Protein 3NS6 (pdb70)

Radius of gyration: 16.05 Å; Cα contacts (8 Å, |Δi|>4): 411; chains: 2; bounding box: 40×37×40 Å

B-factor: mean 13.57, std 8.11, range [4.15, 42.61]

Nearest PDB structures (foldseek):
  3ns6-assembly1_A  TM=1.010E+00  e=1.583E-21  Saccharomyces cerevisiae
  4uer-assembly1_b  TM=9.787E-01  e=9.100E-19  Lachancea kluyveri
  3ns5-assembly2_B  TM=9.778E-01  e=5.158E-17  Saccharomyces cerevisiae
  6zu9-assembly1_p  TM=9.270E-01  e=1.938E-16  Saccharomyces cerevisiae S288C
  6fyx-assembly1_p  TM=8.830E-01  e=1.938E-16  Saccharomyces cerevisiae S288C

Sequence (198 aa):
GPLGSDQYIIVVNNGAPVIPSAKVPVLKKKALTSLFSKAGKVVNMEFPIDEATGKTKGFLFVECGSMMNDAKKIIKKSFHGKRLDLKKHRLFLYTMKDVERYNSDGPLGSSDQYIVVNGAPVIPSSAKVPVLKKALTSLFSKAGKVVNMEEFPIDEATGKKTKGFLFVECGSMMNNDAKKIIKSFHGKRLDLKHRLFFLYTTMKDVERYNSD

GO terms:
  GO:0002183 cytoplasmic translational initiation (P, IDA)
  GO:0010494 cytoplasmic stress granule (C, IDA)
  GO:0003743 translation initiation factor activity (F, IDA)
  GO:0005852 eukaryotic translation initiation factor 3 complex (C, IDA)
  GO:0033290 eukaryotic 48S preinitiation complex (C, IDA)
  GO:0043614 multi-eIF complex (C, IDA)
  GO:0006413 translational initiation (P, IDA)
  GO:0010494 cytoplasmic stress granule (C, HDA)
  GO:0006413 translational initiation (P, IMP)
  GO:0005852 eukaryotic translation initiation factor 3 complex (C, IPI)
  GO:0042802 identical protein binding (F, IPI)
  GO:0005515 protein binding (F, IPI)

InterPro domains:
  IPR000504 RNA recognition motif domain [PF00076] (96-150)
  IPR000504 RNA recognition motif domain [PS50102] (77-162)
  IPR000504 RNA recognition motif domain [SM00360] (78-158)
  IPR011400 Eukaryotic translation initiation factor 3 subunit B [MF_03001] (55-763)
  IPR011400 Eukaryotic translation initiation factor 3 subunit B [PIRSF036424] (23-762)
  IPR011400 Eukaryotic translation initiation factor 3 subunit B [PTHR14068] (43-762)
  IPR012677 Nucleotide-binding alpha-beta plait domain superfamily [G3DSA:3.30.70.330] (72-170)
  IPR013979 Translation initiation factor, beta propellor-like domain [PF08662] (433-650)
  IPR015943 WD40/YVTN repeat-like-containing domain superfamily [G3DSA:2.130.10.10] (458-669)
  IPR034363 eIF3B, RNA recognition motif [cd12278] (76-158)
  IPR035979 RNA-binding domain superfamily [SSF54928] (98-150)

CATH classification: 3.30.70.330

Secondary structure (DSSP, 8-state):
--S-GGGEEEEES----BGGGHHHHHHHHHHHHHTTS-EEEEE--EETTTTEE-SEEEEEESSHHHHHHHHHHHTT-BSSSS-B-EEEESHHHHHHHH-/--S-GGGEEEEES----BGGGHHHHHHHHHHHHHTTS-EEEEE--EETTTTEE-SEEEEEESSHHHHHHHHHHHTT-EEETTEE-EEEEHHHHHHHT--

Foldseek 3Di:
DPDDQLQKKKKAFADWAQCVCVVVVVVVVCVVLVVFFAWDDKAFDADVVRNITPGMIMTGGPDNNSLVRSQVVQAQDAPDPRTHMHMDRCNVVVVVVPD/DPDDQLQKKKKAQADWAAPVCVVVSQVLVCVVLVVFFAWDDKAFDADVVPRITDRMIMTGTPDSVSSVRSQVVQAQDDSDPNTRMHMDTSVVVCVVPVD

Structure (mmCIF, N/CA/C/O backbone):
data_3NS6
#
_entry.id   3NS6
#
_cell.length_a   43.713
_cell.length_b   51.752
_cell.length_c   77.095
_cell.angle_alpha   90.000
_cell.angle_beta   90.000
_cell.angle_gamma   90.000
#
_symmetry.space_group_name_H-M   'P 21 21 21'
#
loop_
_entity.id
_entity.type
_entity.pdbx_description
1 polymer 'Eukaryotic translation initiation factor 3 subunit B'
2 non-polymer 'SULFATE ION'
3 water water
#
loop_
_atom_site.group_PDB
_atom_site.id
_atom_site.type_symbol
_atom_site.label_atom_id
_atom_site.label_alt_id
_atom_site.label_comp_id
_atom_site.label_asym_id
_atom_site.label_entity_id
_atom_site.label_seq_id
_atom_site.pdbx_PDB_ins_code
_atom_site.Cartn_x
_atom_site.Cartn_y
_atom_site.Cartn_z
_atom_site.occupancy
_atom_site.B_iso_or_equiv
_atom_site.auth_seq_id
_atom_site.auth_comp_id
_atom_site.auth_asym_id
_atom_site.auth_atom_id
_atom_site.pdbx_PDB_model_num
ATOM 1 N N . GLY A 1 1 ? 6.652 -12.236 13.217 1.00 18.54 71 GLY A N 1
ATOM 2 C CA . GLY A 1 1 ? 5.223 -12.425 13.322 1.00 14.86 71 GLY A CA 1
ATOM 3 C C . GLY A 1 1 ? 4.815 -13.734 12.686 1.00 12.97 71 GLY A C 1
ATOM 4 O O . GLY A 1 1 ? 5.624 -14.445 12.079 1.00 14.76 71 GLY A O 1
ATOM 5 N N . PRO A 1 2 ? 3.535 -14.057 12.806 1.00 10.62 72 PRO A N 1
ATOM 6 C CA . PRO A 1 2 ? 3.046 -15.357 12.351 1.00 10.60 72 PRO A CA 1
ATOM 7 C C . PRO A 1 2 ? 2.627 -15.470 10.892 1.00 9.18 72 PRO A C 1
ATOM 8 O O . PRO A 1 2 ? 2.205 -16.557 10.481 1.00 10.07 72 PRO A O 1
ATOM 12 N N . LEU A 1 3 ? 2.698 -14.381 10.140 1.00 7.39 73 LEU A N 1
ATOM 13 C CA . LEU A 1 3 ? 2.293 -14.443 8.747 1.00 8.08 73 LEU A CA 1
ATOM 14 C C . LEU A 1 3 ? 3.533 -14.685 7.874 1.00 7.53 73 LEU A C 1
ATOM 15 O O . LEU A 1 3 ? 4.638 -14.911 8.393 1.00 8.81 73 LEU A O 1
ATOM 20 N N . GLY A 1 4 ? 3.384 -14.668 6.552 1.00 8.81 74 GLY A N 1
ATOM 21 C CA . GLY A 1 4 ? 4.517 -14.976 5.673 1.00 8.61 74 GLY A CA 1
ATOM 22 C C . GLY A 1 4 ? 5.593 -13.898 5.785 1.00 8.75 74 GLY A C 1
ATOM 23 O O . GLY A 1 4 ? 5.303 -12.720 5.957 1.00 8.27 74 GLY A O 1
ATOM 24 N N . SER A 1 5 ? 6.856 -14.305 5.650 1.00 10.79 75 SER A N 1
ATOM 25 C CA . SER A 1 5 ? 7.971 -13.347 5.780 1.00 11.77 75 SER A CA 1
ATOM 26 C C . SER A 1 5 ? 7.881 -12.126 4.885 1.00 11.03 75 SER A C 1
ATOM 27 O O . SER A 1 5 ? 8.287 -11.014 5.278 1.00 11.59 75 SER A O 1
ATOM 30 N N . ASP A 1 6 ? 7.388 -12.321 3.667 1.00 11.32 76 ASP A N 1
ATOM 31 C CA . ASP A 1 6 ? 7.322 -11.190 2.748 1.00 13.49 76 ASP A CA 1
ATOM 32 C C . ASP A 1 6 ? 6.092 -10.291 2.934 1.00 10.60 76 ASP A C 1
ATOM 33 O O . ASP A 1 6 ? 5.869 -9.393 2.127 1.00 11.03 76 ASP A O 1
ATOM 38 N N . GLN A 1 7 ? 5.329 -10.489 4.003 1.00 8.04 77 GLN A N 1
ATOM 39 C CA . GLN A 1 7 ? 4.205 -9.591 4.303 1.00 7.44 77 GLN A CA 1
ATOM 40 C C . GLN A 1 7 ? 4.559 -8.535 5.336 1.00 6.68 77 GLN A C 1
ATOM 41 O O . GLN A 1 7 ? 3.689 -7.761 5.743 1.00 7.40 77 GLN A O 1
ATOM 47 N N . TYR A 1 8 ? 5.822 -8.515 5.766 1.00 6.68 78 TYR A N 1
ATOM 48 C CA . TYR A 1 8 ? 6.277 -7.551 6.762 1.00 6.50 78 TYR A CA 1
ATOM 49 C C . TYR A 1 8 ? 7.152 -6.489 6.115 1.00 6.26 78 TYR A C 1
ATOM 50 O O . TYR A 1 8 ? 7.951 -6.796 5.223 1.00 7.88 78 TYR A O 1
ATOM 59 N N A ILE A 1 9 ? 6.988 -5.255 6.586 0.18 5.61 79 ILE A N 1
ATOM 60 N N B ILE A 1 9 ? 6.982 -5.247 6.565 0.82 5.61 79 ILE A N 1
ATOM 61 C CA A ILE A 1 9 ? 7.711 -4.101 6.071 0.18 7.32 79 ILE A CA 1
ATOM 62 C CA B ILE A 1 9 ? 7.729 -4.101 6.060 0.82 7.32 79 ILE A CA 1
ATOM 63 C C A ILE A 1 9 ? 8.366 -3.344 7.211 0.18 5.63 79 ILE A C 1
ATOM 64 C C B ILE A 1 9 ? 8.376 -3.373 7.213 0.82 5.63 79 ILE A C 1
ATOM 65 O O A ILE A 1 9 ? 7.792 -3.215 8.293 0.18 5.73 79 ILE A O 1
ATOM 66 O O B ILE A 1 9 ? 7.798 -3.296 8.298 0.82 5.73 79 ILE A O 1
ATOM 75 N N . VAL A 1 10 ? 9.577 -2.858 6.964 1.00 4.60 80 VAL A N 1
ATOM 76 C CA . VAL A 1 10 ? 10.207 -1.886 7.872 1.00 5.58 80 VAL A CA 1
ATOM 77 C C . VAL A 1 10 ? 10.060 -0.491 7.287 1.00 4.60 80 VAL A C 1
ATOM 78 O O . VAL A 1 10 ? 10.405 -0.268 6.120 1.00 5.97 80 VAL A O 1
ATOM 82 N N . VAL A 1 11 ? 9.518 0.446 8.075 1.00 4.19 81 VAL A N 1
ATOM 83 C CA . VAL A 1 11 ? 9.398 1.832 7.649 1.00 4.40 81 VAL A CA 1
ATOM 84 C C . VAL A 1 11 ? 10.382 2.646 8.472 1.00 4.89 81 VAL A C 1
ATOM 85 O O . VAL A 1 11 ? 10.374 2.557 9.704 1.00 6.28 81 VAL A O 1
ATOM 89 N N . ASN A 1 12 ? 11.240 3.422 7.815 1.00 5.07 82 ASN A N 1
ATOM 90 C CA A ASN A 1 12 ? 12.285 4.268 8.407 0.53 5.65 82 ASN A CA 1
ATOM 91 C CA B ASN A 1 12 ? 12.089 4.323 8.581 0.47 8.14 82 ASN A CA 1
ATOM 92 C C . ASN A 1 12 ? 11.916 5.746 8.154 1.00 7.04 82 ASN A C 1
ATOM 93 O O . ASN A 1 12 ? 11.281 6.058 7.132 1.00 7.57 82 ASN A O 1
ATOM 102 N N . GLY A 1 13 ? 12.415 6.638 9.005 1.00 8.03 83 GLY A N 1
ATOM 103 C CA . GLY A 1 13 ? 12.291 8.065 8.782 1.00 8.78 83 GLY A CA 1
ATOM 104 C C . GLY A 1 13 ? 11.051 8.682 9.384 1.00 8.16 83 GLY A C 1
ATOM 105 O O . GLY A 1 13 ? 10.755 9.852 9.121 1.00 9.38 83 GLY A O 1
ATOM 106 N N . ALA A 1 14 ? 10.309 7.923 10.205 1.00 8.46 84 ALA A N 1
ATOM 107 C CA . ALA A 1 14 ? 9.088 8.438 10.847 1.00 8.62 84 ALA A CA 1
ATOM 108 C C . ALA A 1 14 ? 9.444 9.312 12.062 1.00 7.67 84 ALA A C 1
ATOM 109 O O . ALA A 1 14 ? 10.586 9.354 12.512 1.00 7.85 84 ALA A O 1
ATOM 111 N N . PRO A 1 15 ? 8.470 10.057 12.591 1.00 8.47 85 PRO A N 1
ATOM 112 C CA . PRO A 1 15 ? 8.764 11.016 13.659 1.00 9.15 85 PRO A CA 1
ATOM 113 C C . PRO A 1 15 ? 9.315 10.376 14.937 1.00 8.48 85 PRO A C 1
ATOM 114 O O . PRO A 1 15 ? 8.885 9.295 15.333 1.00 9.47 85 PRO A O 1
ATOM 118 N N . VAL A 1 16 ? 10.235 11.102 15.570 1.00 7.76 86 VAL A N 1
ATOM 119 C CA . VAL A 1 16 ? 10.762 10.797 16.895 1.00 7.26 86 VAL A CA 1
ATOM 120 C C . VAL A 1 16 ? 9.973 11.664 17.882 1.00 7.62 86 VAL A C 1
ATOM 121 O O . VAL A 1 16 ? 10.189 12.888 17.970 1.00 11.12 86 VAL A O 1
ATOM 125 N N . ILE A 1 17 ? 9.047 11.039 18.603 1.00 7.48 87 ILE A N 1
ATOM 126 C CA . ILE A 1 17 ? 8.117 11.742 19.460 1.00 8.64 87 ILE A CA 1
ATOM 127 C C . ILE A 1 17 ? 7.921 10.988 20.767 1.00 7.81 87 ILE A C 1
ATOM 128 O O . ILE A 1 17 ? 8.227 9.803 20.850 1.00 6.81 87 ILE A O 1
ATOM 133 N N . PRO A 1 18 ? 7.406 11.665 21.808 1.00 7.26 88 PRO A N 1
ATOM 134 C CA . PRO A 1 18 ? 7.057 10.934 23.032 1.00 7.38 88 PRO A CA 1
ATOM 135 C C . PRO A 1 18 ? 6.122 9.795 22.657 1.00 6.33 88 PRO A C 1
ATOM 136 O O . PRO A 1 18 ? 5.169 10.010 21.901 1.00 7.27 88 PRO A O 1
ATOM 140 N N . SER A 1 19 ? 6.331 8.600 23.214 1.00 5.92 89 SER A N 1
ATOM 141 C CA . SER A 1 19 ? 5.504 7.466 22.849 1.00 6.59 89 SER A CA 1
ATOM 142 C C . SER A 1 19 ? 4.060 7.571 23.346 1.00 6.02 89 SER A C 1
ATOM 143 O O . SER A 1 19 ? 3.188 6.870 22.837 1.00 6.34 89 SER A O 1
ATOM 146 N N . ALA A 1 20 ? 3.774 8.530 24.233 1.00 5.79 90 ALA A N 1
ATOM 147 C CA . ALA A 1 20 ? 2.376 8.866 24.542 1.00 7.20 90 ALA A CA 1
ATOM 148 C C . ALA A 1 20 ? 1.595 9.227 23.273 1.00 7.14 90 ALA A C 1
ATOM 149 O O . ALA A 1 20 ? 0.375 9.083 23.223 1.00 8.46 90 ALA A O 1
ATOM 151 N N . LYS A 1 21 ? 2.306 9.684 22.248 1.00 6.81 91 LYS A N 1
ATOM 152 C CA . LYS A 1 21 ? 1.692 10.102 20.998 1.00 8.31 91 LYS A CA 1
ATOM 153 C C . LYS A 1 21 ? 1.594 8.984 19.956 1.00 7.76 91 LYS A C 1
ATOM 154 O O . LYS A 1 21 ? 1.126 9.225 18.837 1.00 9.26 91 LYS A O 1
ATOM 160 N N . VAL A 1 22 ? 2.042 7.767 20.293 1.00 7.01 92 VAL A N 1
ATOM 161 C CA . VAL A 1 22 ? 2.023 6.661 19.317 1.00 8.91 92 VAL A CA 1
ATOM 162 C C . VAL A 1 22 ? 0.609 6.352 18.804 1.00 9.96 92 VAL A C 1
ATOM 163 O O . VAL A 1 22 ? 0.450 6.112 17.616 1.00 11.74 92 VAL A O 1
ATOM 167 N N . PRO A 1 23 ? -0.409 6.327 19.663 1.00 12.76 93 PRO A N 1
ATOM 168 C CA . PRO A 1 23 ? -1.705 5.946 19.072 1.00 15.55 93 PRO A CA 1
ATOM 169 C C . PRO A 1 23 ? -2.138 6.888 17.959 1.00 16.25 93 PRO A C 1
ATOM 170 O O . PRO A 1 23 ? -2.743 6.453 16.975 1.00 17.42 93 PRO A O 1
ATOM 174 N N . VAL A 1 24 ? -1.841 8.172 18.100 1.00 16.39 94 VAL A N 1
ATOM 175 C CA . VAL A 1 24 ? -2.177 9.140 17.061 1.00 17.43 94 VAL A CA 1
ATOM 176 C C . VAL A 1 24 ? -1.371 8.898 15.781 1.00 15.25 94 VAL A C 1
ATOM 177 O O . VAL A 1 24 ? -1.920 8.852 14.673 1.00 15.01 94 VAL A O 1
ATOM 181 N N . LEU A 1 25 ? -0.063 8.728 15.929 1.00 13.10 95 LEU A N 1
ATOM 182 C CA . LEU A 1 25 ? 0.782 8.458 14.778 1.00 11.54 95 LEU A CA 1
ATOM 183 C C . LEU A 1 25 ? 0.433 7.124 14.137 1.00 10.59 95 LEU A C 1
ATOM 184 O O . LEU A 1 25 ? 0.440 6.997 12.911 1.00 10.35 95 LEU A O 1
ATOM 189 N N . LYS A 1 26 ? 0.131 6.127 14.970 1.00 9.89 96 LYS A N 1
ATOM 190 C CA . LYS A 1 26 ? -0.210 4.800 14.457 1.00 9.81 96 LYS A CA 1
ATOM 191 C C . LYS A 1 26 ? -1.477 4.849 13.600 1.00 8.60 96 LYS A C 1
ATOM 192 O O . LYS A 1 26 ? -1.527 4.268 12.520 1.00 9.03 96 LYS A O 1
ATOM 198 N N A LYS A 1 27 ? -2.511 5.528 14.079 0.62 8.76 97 LYS A N 1
ATOM 199 N N B LYS A 1 27 ? -2.509 5.527 14.084 0.38 8.76 97 LYS A N 1
ATOM 200 C CA A LYS A 1 27 ? -3.736 5.632 13.293 0.62 9.65 97 LYS A CA 1
ATOM 201 C CA B LYS A 1 27 ? -3.734 5.644 13.303 0.38 9.65 97 LYS A CA 1
ATOM 202 C C A LYS A 1 27 ? -3.513 6.473 12.047 0.62 9.35 97 LYS A C 1
ATOM 203 C C B LYS A 1 27 ? -3.499 6.462 12.045 0.38 9.35 97 LYS A C 1
ATOM 204 O O A LYS A 1 27 ? -4.035 6.153 10.989 0.62 9.28 97 LYS A O 1
ATOM 205 O O B LYS A 1 27 ? -4.016 6.126 10.986 0.38 9.28 97 LYS A O 1
ATOM 216 N N . ALA A 1 28 ? -2.685 7.507 12.143 1.00 10.04 98 ALA A N 1
ATOM 217 C CA . ALA A 1 28 ? -2.417 8.328 10.974 1.00 10.44 98 ALA A CA 1
ATOM 218 C C . ALA A 1 28 ? -1.689 7.531 9.896 1.00 8.70 98 ALA A C 1
ATOM 219 O O . ALA A 1 28 ? -2.074 7.563 8.734 1.00 9.12 98 ALA A O 1
ATOM 221 N N . LEU A 1 29 ? -0.635 6.804 10.276 1.00 8.21 99 LEU A N 1
ATOM 222 C CA . LEU A 1 29 ? 0.114 6.014 9.298 1.00 7.65 99 LEU A CA 1
ATOM 223 C C . LEU A 1 29 ? -0.713 4.826 8.807 1.00 6.62 99 LEU A C 1
ATOM 224 O O . LEU A 1 29 ? -0.658 4.476 7.620 1.00 7.56 99 LEU A O 1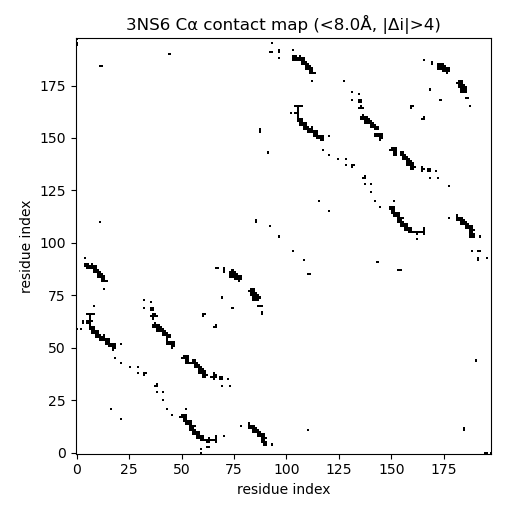
ATOM 229 N N . THR A 1 30 ? -1.487 4.199 9.696 1.00 6.80 100 THR A N 1
ATOM 230 C CA . THR A 1 30 ? -2.340 3.085 9.278 1.00 6.39 100 THR A CA 1
ATOM 231 C C . THR A 1 30 ? -3.394 3.568 8.271 1.00 5.88 100 THR A C 1
ATOM 232 O O . THR A 1 30 ? -3.637 2.921 7.251 1.00 6.40 100 THR A O 1
ATOM 236 N N . SER A 1 31 ? -3.975 4.734 8.525 1.00 6.53 101 SER A N 1
ATOM 237 C CA . SER A 1 31 ? -4.947 5.301 7.603 1.00 7.20 101 SER A CA 1
ATOM 238 C C . SER A 1 31 ? -4.300 5.601 6.251 1.00 6.47 101 SER A C 1
ATOM 239 O O . SER A 1 31 ? -4.874 5.288 5.218 1.00 6.79 101 SER A O 1
ATOM 242 N N . LEU A 1 32 ? -3.099 6.191 6.247 1.00 5.87 102 LEU A N 1
ATOM 243 C CA . LEU A 1 32 ? -2.435 6.472 4.981 1.00 6.94 102 LEU A CA 1
ATOM 244 C C . LEU A 1 32 ? -2.091 5.179 4.235 1.00 5.92 102 LEU A C 1
ATOM 245 O O . LEU A 1 32 ? -2.405 5.031 3.048 1.00 6.50 102 LEU A O 1
ATOM 250 N N . PHE A 1 33 ? -1.461 4.230 4.917 1.00 5.54 103 PHE A N 1
ATOM 251 C CA . PHE A 1 33 ? -1.001 3.027 4.232 1.00 5.99 103 PHE A CA 1
ATOM 252 C C . PHE A 1 33 ? -2.169 2.197 3.714 1.00 5.38 103 PHE A C 1
ATOM 253 O O . PHE A 1 33 ? -2.045 1.522 2.697 1.00 5.43 103 PHE A O 1
ATOM 261 N N . SER A 1 34 ? -3.295 2.235 4.427 1.00 5.47 104 SER A N 1
ATOM 262 C CA . SER A 1 34 ? -4.504 1.498 4.052 1.00 5.21 104 SER A CA 1
ATOM 263 C C . SER A 1 34 ? -5.013 1.878 2.681 1.00 5.97 104 SER A C 1
ATOM 264 O O . SER A 1 34 ? -5.730 1.104 2.066 1.00 6.60 104 SER A O 1
ATOM 267 N N . LYS A 1 35 ? -4.675 3.077 2.201 1.00 5.55 105 LYS A N 1
ATOM 268 C CA . LYS A 1 35 ? -5.070 3.474 0.860 1.00 6.48 105 LYS A CA 1
ATOM 269 C C . LYS A 1 35 ? -4.426 2.603 -0.203 1.00 6.91 105 LYS A C 1
ATOM 270 O O . LYS A 1 35 ? -4.934 2.522 -1.325 1.00 8.12 105 LYS A O 1
ATOM 276 N N . ALA A 1 36 ? -3.260 2.010 0.112 1.00 6.46 106 ALA A N 1
ATOM 277 C CA . ALA A 1 36 ? -2.542 1.153 -0.844 1.00 6.41 106 ALA A CA 1
ATOM 278 C C . ALA A 1 36 ? -2.697 -0.341 -0.586 1.00 5.66 106 ALA A C 1
ATOM 279 O O . ALA A 1 36 ? -2.679 -1.118 -1.527 1.00 7.18 106 ALA A O 1
ATOM 281 N N . GLY A 1 37 ? -2.787 -0.749 0.676 1.00 5.97 107 GLY A N 1
ATOM 282 C CA . GLY A 1 37 ? -2.855 -2.157 0.998 1.00 6.33 107 GLY A CA 1
ATOM 283 C C . GLY A 1 37 ? -3.316 -2.380 2.418 1.00 5.94 107 GLY A C 1
ATOM 284 O O . GLY A 1 37 ? -3.359 -1.441 3.236 1.00 6.85 107 GLY A O 1
ATOM 285 N N . LYS A 1 38 ? -3.674 -3.623 2.719 1.00 5.72 108 LYS A N 1
ATOM 286 C CA . LYS A 1 38 ? -4.184 -3.943 4.055 1.00 6.19 108 LYS A CA 1
ATOM 287 C C . LYS A 1 38 ? -3.090 -4.007 5.099 1.00 5.82 108 LYS A C 1
ATOM 288 O O . LYS A 1 38 ? -2.106 -4.747 4.954 1.00 6.67 108 LYS A O 1
ATOM 294 N N . VAL A 1 39 ? -3.284 -3.240 6.168 1.00 5.56 109 VAL A N 1
ATOM 295 C CA . VAL A 1 39 ? -2.436 -3.259 7.341 1.00 6.11 109 VAL A CA 1
ATOM 296 C C . VAL A 1 39 ? -3.134 -4.093 8.422 1.00 5.39 109 VAL A C 1
ATOM 297 O O . VAL A 1 39 ? -4.254 -3.806 8.810 1.00 6.22 109 VAL A O 1
ATOM 301 N N . VAL A 1 40 ? -2.461 -5.133 8.889 1.00 4.37 110 VAL A N 1
ATOM 302 C CA . VAL A 1 40 ? -2.954 -5.983 9.955 1.00 5.20 110 VAL A CA 1
ATOM 303 C C . VAL A 1 40 ? -2.471 -5.478 11.320 1.00 5.36 110 VAL A C 1
ATOM 304 O O . VAL A 1 40 ? -3.240 -5.476 12.284 1.00 6.74 110 VAL A O 1
ATOM 308 N N . ASN A 1 41 ? -1.192 -5.097 11.426 1.00 5.59 111 ASN A N 1
ATOM 309 C CA . ASN A 1 41 ? -0.655 -4.593 12.692 1.00 6.11 111 ASN A CA 1
ATOM 310 C C . ASN A 1 41 ? 0.492 -3.638 12.409 1.00 6.02 111 ASN A C 1
ATOM 311 O O . ASN A 1 41 ? 1.132 -3.733 11.360 1.00 6.42 111 ASN A O 1
ATOM 316 N N . MET A 1 42 ? 0.781 -2.760 13.368 1.00 6.41 112 MET A N 1
ATOM 317 C CA . MET A 1 42 ? 1.892 -1.840 13.247 1.00 8.01 112 MET A CA 1
ATOM 318 C C . MET A 1 42 ? 2.512 -1.682 14.633 1.00 7.76 112 MET A C 1
ATOM 319 O O . MET A 1 42 ? 1.783 -1.506 15.620 1.00 9.91 112 MET A O 1
ATOM 324 N N . GLU A 1 43 ? 3.841 -1.707 14.719 1.00 8.16 113 GLU A N 1
ATOM 325 C CA . GLU A 1 43 ? 4.528 -1.609 16.000 1.00 10.31 113 GLU A CA 1
ATOM 326 C C . GLU A 1 43 ? 5.718 -0.640 15.941 1.00 8.35 113 GLU A C 1
ATOM 327 O O . GLU A 1 43 ? 6.506 -0.672 14.990 1.00 8.15 113 GLU A O 1
ATOM 333 N N . PHE A 1 44 ? 5.841 0.219 16.964 1.00 7.41 114 PHE A N 1
ATOM 334 C CA . PHE A 1 44 ? 6.912 1.221 17.043 1.00 7.87 114 PHE A CA 1
ATOM 335 C C . PHE A 1 44 ? 7.889 0.894 18.165 1.00 8.23 114 PHE A C 1
ATOM 336 O O . PHE A 1 44 ? 7.542 0.996 19.336 1.00 9.14 114 PHE A O 1
ATOM 344 N N . PRO A 1 45 ? 9.135 0.503 17.837 1.00 7.62 115 PRO A N 1
ATOM 345 C CA . PRO A 1 45 ? 10.136 0.370 18.912 1.00 8.57 115 PRO A CA 1
ATOM 346 C C . PRO A 1 45 ? 10.335 1.705 19.653 1.00 8.71 115 PRO A C 1
ATOM 347 O O . PRO A 1 45 ? 10.346 2.794 19.039 1.00 9.00 115 PRO A O 1
ATOM 351 N N . ILE A 1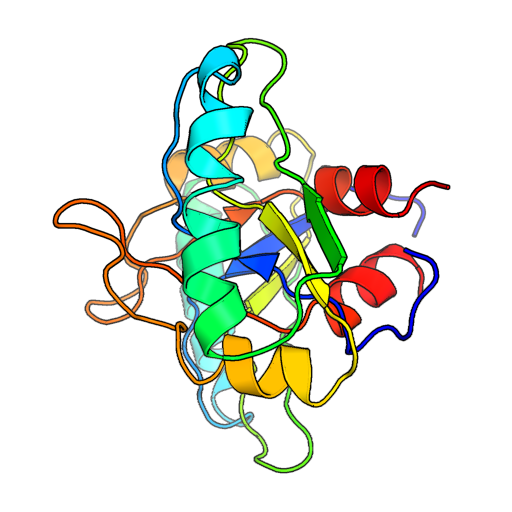 46 ? 10.491 1.621 20.975 1.00 9.09 116 ILE A N 1
ATOM 352 C CA . ILE A 1 46 ? 10.639 2.792 21.844 1.00 10.04 116 ILE A CA 1
ATOM 353 C C . ILE A 1 46 ? 11.999 2.783 22.544 1.00 9.54 116 ILE A C 1
ATOM 354 O O . ILE A 1 46 ? 12.485 1.730 22.969 1.00 12.06 116 ILE A O 1
ATOM 359 N N . ASP A 1 47 ? 12.634 3.942 22.621 1.00 9.22 117 ASP A N 1
ATOM 360 C CA . ASP A 1 47 ? 13.848 4.102 23.420 1.00 10.57 117 ASP A CA 1
ATOM 361 C C . ASP A 1 47 ? 13.415 4.187 24.879 1.00 10.03 117 ASP A C 1
ATOM 362 O O . ASP A 1 47 ? 12.755 5.140 25.289 1.00 10.97 117 ASP A O 1
ATOM 367 N N . GLU A 1 48 ? 13.770 3.183 25.663 1.00 12.38 118 GLU A N 1
ATOM 368 C CA . GLU A 1 48 ? 13.270 3.099 27.024 1.00 14.39 118 GLU A CA 1
ATOM 369 C C . GLU A 1 48 ? 13.694 4.283 27.900 1.00 13.62 118 GLU A C 1
ATOM 370 O O . GLU A 1 48 ? 12.915 4.775 28.730 1.00 14.44 118 GLU A O 1
ATOM 376 N N . ALA A 1 49 ? 14.923 4.748 27.715 1.00 13.41 119 ALA A N 1
ATOM 377 C CA . ALA A 1 49 ? 15.457 5.805 28.557 1.00 13.80 119 ALA A CA 1
ATOM 378 C C . ALA A 1 49 ? 14.688 7.110 28.438 1.00 13.88 119 ALA A C 1
ATOM 379 O O . ALA A 1 49 ? 14.466 7.781 29.438 1.00 16.76 119 ALA A O 1
ATOM 381 N N . THR A 1 50 ? 14.303 7.468 27.216 1.00 12.17 120 THR A N 1
ATOM 382 C CA . THR A 1 50 ? 13.625 8.736 26.959 1.00 11.58 120 THR A CA 1
ATOM 383 C C . THR A 1 50 ? 12.115 8.598 26.771 1.00 10.25 120 THR A C 1
ATOM 384 O O . THR A 1 50 ? 11.380 9.600 26.808 1.00 10.87 120 THR A O 1
ATOM 388 N N . GLY A 1 51 ? 11.654 7.364 26.556 1.00 8.62 121 GLY A N 1
ATOM 389 C CA . GLY A 1 51 ? 10.253 7.127 26.240 1.00 7.87 121 GLY A CA 1
ATOM 390 C C . GLY A 1 51 ? 9.833 7.577 24.849 1.00 7.83 121 GLY A C 1
ATOM 391 O O . GLY A 1 51 ? 8.640 7.592 24.548 1.00 9.57 121 GLY A O 1
ATOM 392 N N . LYS A 1 52 ? 10.786 7.896 23.984 1.00 7.34 122 LYS A N 1
ATOM 393 C CA . LYS A 1 52 ? 10.512 8.328 22.625 1.00 6.81 122 LYS A CA 1
ATOM 394 C C . LYS A 1 52 ? 10.482 7.183 21.615 1.00 6.94 122 LYS A C 1
ATOM 395 O O . LYS A 1 52 ? 11.179 6.183 21.773 1.00 8.34 122 LYS A O 1
ATOM 401 N N . THR A 1 53 ? 9.713 7.367 20.543 1.00 5.63 123 THR A N 1
ATOM 402 C CA . THR A 1 53 ? 9.857 6.501 19.376 1.00 6.35 123 THR A CA 1
ATOM 403 C C . THR A 1 53 ? 11.273 6.634 18.803 1.00 7.28 123 THR A C 1
ATOM 404 O O . THR A 1 53 ? 11.937 7.659 18.933 1.00 9.08 123 THR A O 1
ATOM 408 N N . LYS A 1 54 ? 11.730 5.576 18.152 1.00 8.30 124 LYS A N 1
ATOM 409 C CA . LYS A 1 54 ? 13.029 5.608 17.507 1.00 7.82 124 LYS A CA 1
ATOM 410 C C . LYS A 1 54 ? 12.975 6.088 16.065 1.00 8.20 124 LYS A C 1
ATOM 411 O O . LYS A 1 54 ? 14.010 6.362 15.468 1.00 11.38 124 LYS A O 1
ATOM 417 N N . GLY A 1 55 ? 11.782 6.198 15.511 1.00 8.93 125 GLY A N 1
ATOM 418 C CA . GLY A 1 55 ? 11.616 6.726 14.168 1.00 9.99 125 GLY A CA 1
ATOM 419 C C . GLY A 1 55 ? 11.445 5.655 13.098 1.00 9.15 125 GLY A C 1
ATOM 420 O O . GLY A 1 55 ? 11.329 5.964 11.911 1.00 12.92 125 GLY A O 1
ATOM 421 N N . PHE A 1 56 ? 11.450 4.384 13.488 1.00 6.87 126 PHE A N 1
ATOM 422 C CA . PHE A 1 56 ? 11.145 3.309 12.543 1.00 6.26 126 PHE A CA 1
ATOM 423 C C . PHE A 1 56 ? 10.045 2.434 13.136 1.00 6.29 126 PHE A C 1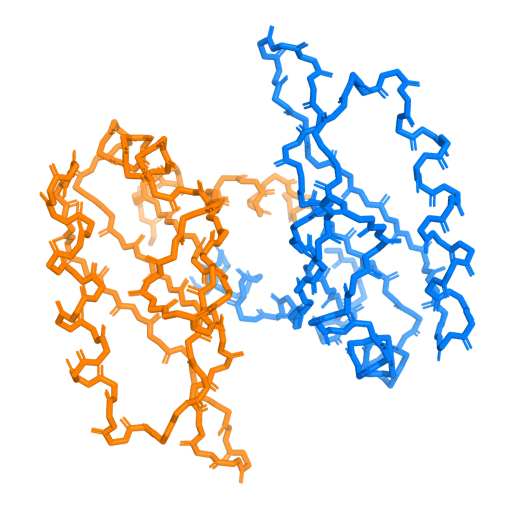
ATOM 424 O O . PHE A 1 56 ? 9.751 2.493 14.332 1.00 7.28 126 PHE A O 1
ATOM 432 N N . LEU A 1 57 ? 9.427 1.637 12.284 1.00 5.34 127 LEU A N 1
ATOM 433 C CA . LEU A 1 57 ? 8.317 0.805 12.729 1.00 5.98 127 LEU A CA 1
ATOM 434 C C . LEU A 1 57 ? 8.247 -0.435 11.861 1.00 4.89 127 LEU A C 1
ATOM 435 O O . LEU A 1 57 ? 8.758 -0.461 10.738 1.00 5.41 127 LEU A O 1
ATOM 440 N N . PHE A 1 58 ? 7.595 -1.459 12.399 1.00 5.43 128 PHE A N 1
ATOM 441 C CA . PHE A 1 58 ? 7.423 -2.719 11.685 1.00 6.27 128 PHE A CA 1
ATOM 442 C C . PHE A 1 58 ? 5.947 -2.892 11.398 1.00 6.11 128 PHE A C 1
ATOM 443 O O . PHE A 1 58 ? 5.109 -2.759 12.303 1.00 7.57 128 PHE A O 1
ATOM 451 N N . VAL A 1 59 ? 5.620 -3.194 10.145 1.00 5.41 129 VAL A N 1
ATOM 452 C CA . VAL A 1 59 ? 4.226 -3.303 9.708 1.00 5.80 129 VAL A CA 1
ATOM 453 C C . VAL A 1 59 ? 3.953 -4.686 9.162 1.00 5.50 129 VAL A C 1
ATOM 454 O O . VAL A 1 59 ? 4.668 -5.172 8.290 1.00 5.91 129 VAL A O 1
ATOM 458 N N . GLU A 1 60 ? 2.890 -5.296 9.690 1.00 5.23 130 GLU A N 1
ATOM 459 C CA . GLU A 1 60 ? 2.411 -6.578 9.224 1.00 5.53 130 GLU A CA 1
ATOM 460 C C . GLU A 1 60 ? 1.257 -6.326 8.272 1.00 5.00 130 GLU A C 1
ATOM 461 O O . GLU A 1 60 ? 0.256 -5.715 8.653 1.00 5.51 130 GLU A O 1
ATOM 467 N N . CYS A 1 61 ? 1.395 -6.775 7.028 1.00 5.61 131 CYS A N 1
ATOM 468 C CA . CYS A 1 61 ? 0.394 -6.533 5.996 1.00 6.29 131 CYS A CA 1
ATOM 469 C C . CYS A 1 61 ? -0.452 -7.779 5.696 1.00 5.39 131 CYS A C 1
ATOM 470 O O . CYS A 1 61 ? -0.103 -8.891 6.070 1.00 6.36 131 CYS A O 1
ATOM 473 N N . GLY A 1 62 ? -1.565 -7.591 4.992 1.00 6.13 132 GLY A N 1
ATOM 474 C CA . GLY A 1 62 ? -2.522 -8.671 4.764 1.00 6.82 132 GLY A CA 1
ATOM 475 C C . GLY A 1 62 ? -2.079 -9.738 3.778 1.00 7.21 132 GLY A C 1
ATOM 476 O O . GLY A 1 62 ? -2.701 -10.794 3.697 1.00 8.07 132 GLY A O 1
ATOM 477 N N . SER A 1 63 ? -1.034 -9.457 3.004 1.00 7.23 133 SER A N 1
ATOM 478 C CA . SER A 1 63 ? -0.507 -10.387 2.003 1.00 8.12 133 SER A CA 1
ATOM 479 C C . SER A 1 63 ? 0.805 -9.798 1.476 1.00 7.53 133 SER A C 1
ATOM 480 O O . SER A 1 63 ? 1.104 -8.602 1.670 1.00 7.04 133 SER A O 1
ATOM 483 N N A MET A 1 64 ? 1.568 -10.617 0.757 0.30 8.76 134 MET A N 1
ATOM 484 N N B MET A 1 64 ? 1.562 -10.618 0.755 0.70 8.76 134 MET A N 1
ATOM 485 C CA A MET A 1 64 ? 2.754 -10.117 0.077 0.30 9.21 134 MET A CA 1
ATOM 486 C CA B MET A 1 64 ? 2.748 -10.121 0.085 0.70 9.21 134 MET A CA 1
ATOM 487 C C A MET A 1 64 ? 2.386 -8.980 -0.878 0.30 8.36 134 MET A C 1
ATOM 488 C C B MET A 1 64 ? 2.394 -8.989 -0.893 0.70 8.36 134 MET A C 1
ATOM 489 O O A MET A 1 64 ? 3.075 -7.960 -0.933 0.30 8.48 134 MET A O 1
ATOM 490 O O B MET A 1 64 ? 3.103 -7.979 -0.975 0.70 8.48 134 MET A O 1
ATOM 499 N N . ASN A 1 65 ? 1.300 -9.153 -1.625 1.00 8.76 135 ASN A N 1
ATOM 500 C CA . ASN A 1 65 ? 0.898 -8.124 -2.571 1.00 9.89 135 ASN A CA 1
ATOM 501 C C . ASN A 1 65 ? 0.567 -6.798 -1.876 1.00 7.77 135 ASN A C 1
ATOM 502 O O . ASN A 1 65 ? 0.947 -5.730 -2.365 1.00 8.02 135 ASN A O 1
ATOM 507 N N . ASP A 1 66 ? -0.100 -6.874 -0.724 1.00 8.22 136 ASP A N 1
ATOM 508 C CA . ASP A 1 66 ? -0.403 -5.666 0.047 1.00 7.44 136 ASP A CA 1
ATOM 509 C C . ASP A 1 66 ? 0.900 -4.981 0.454 1.00 5.97 136 ASP A C 1
ATOM 510 O O . ASP A 1 66 ? 1.027 -3.761 0.324 1.00 6.94 136 ASP A O 1
ATOM 515 N N . ALA A 1 67 ? 1.873 -5.754 0.948 1.00 6.02 137 ALA A N 1
ATOM 516 C CA . ALA A 1 67 ? 3.182 -5.178 1.323 1.00 6.63 137 ALA A CA 1
ATOM 517 C C . ALA A 1 67 ? 3.839 -4.497 0.134 1.00 5.86 137 ALA A C 1
ATOM 518 O O . ALA A 1 67 ? 4.356 -3.374 0.249 1.00 6.67 137 ALA A O 1
ATOM 520 N N . LYS A 1 68 ? 3.863 -5.173 -1.005 1.00 7.46 138 LYS A N 1
ATOM 521 C CA . LYS A 1 68 ? 4.485 -4.614 -2.192 1.00 9.23 138 LYS A CA 1
ATOM 522 C C . LYS A 1 68 ? 3.818 -3.303 -2.608 1.00 6.44 138 LYS A C 1
ATOM 523 O O . LYS A 1 68 ? 4.510 -2.337 -2.990 1.00 7.31 138 LYS A O 1
ATOM 529 N N . LYS A 1 69 ? 2.477 -3.255 -2.530 1.00 6.62 139 LYS A N 1
ATOM 530 C CA . LYS A 1 69 ? 1.774 -2.041 -2.951 1.00 7.44 139 LYS A CA 1
ATOM 531 C C . LYS A 1 69 ? 2.053 -0.866 -1.993 1.00 5.34 139 LYS A C 1
ATOM 532 O O . LYS A 1 69 ? 2.144 0.295 -2.421 1.00 6.80 139 LYS A O 1
ATOM 538 N N . ILE A 1 70 ? 2.105 -1.165 -0.700 1.00 5.48 140 ILE A N 1
ATOM 539 C CA . ILE A 1 70 ? 2.453 -0.167 0.295 1.00 5.08 140 ILE A CA 1
ATOM 540 C C . ILE A 1 70 ? 3.876 0.389 0.062 1.00 4.92 140 ILE A C 1
ATOM 541 O O . ILE A 1 70 ? 4.089 1.619 0.063 1.00 5.70 140 ILE A O 1
ATOM 546 N N . ILE A 1 71 ? 4.842 -0.509 -0.134 1.00 4.89 141 ILE A N 1
ATOM 547 C CA . ILE A 1 71 ? 6.209 -0.051 -0.397 1.00 5.14 141 ILE A CA 1
ATOM 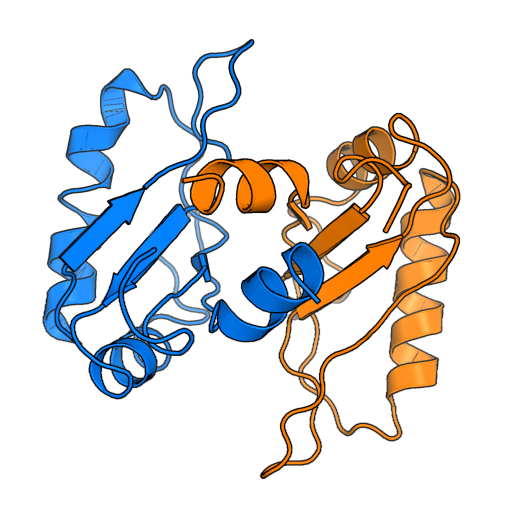548 C C . ILE A 1 71 ? 6.213 0.844 -1.638 1.00 5.57 141 ILE A C 1
ATOM 549 O O . ILE A 1 71 ? 6.819 1.919 -1.645 1.00 6.50 141 ILE A O 1
ATOM 554 N N A LYS A 1 72 ? 5.567 0.396 -2.708 0.58 6.12 142 LYS A N 1
ATOM 555 N N B LYS A 1 72 ? 5.563 0.395 -2.702 0.42 6.12 142 LYS A N 1
ATOM 556 C CA A LYS A 1 72 ? 5.579 1.166 -3.953 0.58 7.17 142 LYS A CA 1
ATOM 557 C CA B LYS A 1 72 ? 5.577 1.160 -3.943 0.42 7.17 142 LYS A CA 1
ATOM 558 C C A LYS A 1 72 ? 4.968 2.554 -3.775 0.58 7.03 142 LYS A C 1
ATOM 559 C C B LYS A 1 72 ? 4.977 2.552 -3.762 0.42 7.03 142 LYS A C 1
ATOM 560 O O A LYS A 1 72 ? 5.498 3.532 -4.298 0.58 8.48 142 LYS A O 1
ATOM 561 O O B LYS A 1 72 ? 5.527 3.532 -4.267 0.42 8.48 142 LYS A O 1
ATOM 572 N N . SER A 1 73 ? 3.845 2.641 -3.065 1.00 6.44 143 SER A N 1
ATOM 573 C CA . SER A 1 73 ? 3.191 3.916 -2.884 1.00 7.13 143 SER A CA 1
ATOM 574 C C . SER A 1 73 ? 3.953 4.914 -2.000 1.00 7.49 143 SER A C 1
ATOM 575 O O . SER A 1 73 ? 3.881 6.132 -2.219 1.00 9.06 143 SER A O 1
ATOM 578 N N . PHE A 1 74 ? 4.661 4.420 -0.995 1.00 6.22 144 PHE A N 1
ATOM 579 C CA . PHE A 1 74 ? 5.180 5.298 0.051 1.00 6.52 144 PHE A CA 1
ATOM 580 C C . PHE A 1 74 ? 6.692 5.422 0.125 1.00 5.92 144 PHE A C 1
ATOM 581 O O . PHE A 1 74 ? 7.203 6.359 0.728 1.00 6.76 144 PHE A O 1
ATOM 589 N N . HIS A 1 75 ? 7.422 4.492 -0.488 1.00 5.89 145 HIS A N 1
ATOM 590 C CA . HIS A 1 75 ? 8.875 4.511 -0.370 1.00 6.07 145 HIS A CA 1
ATOM 591 C C . HIS A 1 75 ? 9.473 5.794 -0.966 1.00 6.07 145 HIS A C 1
ATOM 592 O O . HIS A 1 75 ? 9.226 6.106 -2.124 1.00 6.21 145 HIS A O 1
ATOM 599 N N . GLY A 1 76 ? 10.290 6.497 -0.168 1.00 5.92 146 GLY A N 1
ATOM 600 C CA . GLY A 1 76 ? 10.966 7.703 -0.618 1.00 7.15 146 GLY A CA 1
ATOM 601 C C . GLY A 1 76 ? 10.126 8.963 -0.587 1.00 7.27 146 GLY A C 1
ATOM 602 O O . GLY A 1 76 ? 10.590 10.012 -1.050 1.00 8.55 146 GLY A O 1
ATOM 603 N N . LYS A 1 77 ? 8.871 8.870 -0.122 1.00 6.80 147 LYS A N 1
ATOM 604 C CA . LYS A 1 77 ? 7.951 10.004 -0.126 1.00 7.65 147 LYS A CA 1
ATOM 605 C C . LYS A 1 77 ? 8.013 10.804 1.166 1.00 6.46 147 LYS A C 1
ATOM 606 O O . LYS A 1 77 ? 8.178 10.253 2.249 1.00 7.30 147 LYS A O 1
ATOM 612 N N . ARG A 1 78 ? 7.830 12.121 1.045 1.00 7.26 148 ARG A N 1
ATOM 613 C CA . ARG A 1 78 ? 7.728 12.974 2.227 1.00 7.81 148 ARG A CA 1
ATOM 614 C C . ARG A 1 78 ? 6.446 12.654 2.993 1.00 7.55 148 ARG A C 1
ATOM 615 O O . ARG A 1 78 ? 5.346 12.654 2.431 1.00 8.09 148 ARG A O 1
ATOM 623 N N . LEU A 1 79 ? 6.581 12.437 4.297 1.00 7.78 149 LEU A N 1
ATOM 624 C CA . LEU A 1 79 ? 5.413 12.332 5.166 1.00 8.41 149 LEU A CA 1
ATOM 625 C C . LEU A 1 79 ? 4.876 13.746 5.422 1.00 8.35 149 LEU A C 1
ATOM 626 O O . LEU A 1 79 ? 3.663 13.983 5.398 1.00 10.61 149 LEU A O 1
ATOM 631 N N . ASP A 1 80 ? 5.805 14.664 5.681 1.00 8.38 150 ASP A N 1
ATOM 632 C CA . ASP A 1 80 ? 5.534 16.090 5.899 1.00 9.50 150 ASP A CA 1
ATOM 633 C C . ASP A 1 80 ? 6.814 16.860 5.543 1.00 9.27 150 ASP A C 1
ATOM 634 O O . ASP A 1 80 ? 7.720 16.287 4.957 1.00 10.40 150 ASP A O 1
ATOM 639 N N . LEU A 1 81 ? 6.899 18.146 5.885 1.00 10.79 151 LEU A N 1
ATOM 640 C CA . LEU A 1 81 ? 8.085 18.930 5.508 1.00 12.31 151 LEU A CA 1
ATOM 641 C C . LEU A 1 81 ? 9.368 18.622 6.305 1.00 12.03 151 LEU A C 1
ATOM 642 O O . LEU A 1 81 ? 10.421 19.166 6.000 1.00 15.67 151 LEU A O 1
ATOM 647 N N A LYS A 1 82 ? 9.264 17.779 7.329 0.55 10.53 152 LYS A N 1
ATOM 648 N N B LYS A 1 82 ? 9.267 17.747 7.299 0.45 10.53 152 LYS A N 1
ATOM 649 C CA A LYS A 1 82 ? 10.421 17.378 8.128 0.55 11.92 152 LYS A CA 1
ATOM 650 C CA B LYS A 1 82 ? 10.410 17.376 8.127 0.45 11.92 152 LYS A CA 1
ATOM 651 C C A LYS A 1 82 ? 10.847 15.917 7.937 0.55 11.08 152 LYS A C 1
ATOM 652 C C B LYS A 1 82 ? 10.823 15.907 8.002 0.45 11.08 152 LYS A C 1
ATOM 653 O O A LYS A 1 82 ? 11.996 15.580 8.193 0.55 13.69 152 LYS A O 1
ATOM 654 O O B LYS A 1 82 ? 11.937 15.553 8.378 0.45 13.69 152 LYS A O 1
ATOM 665 N N . HIS A 1 83 ?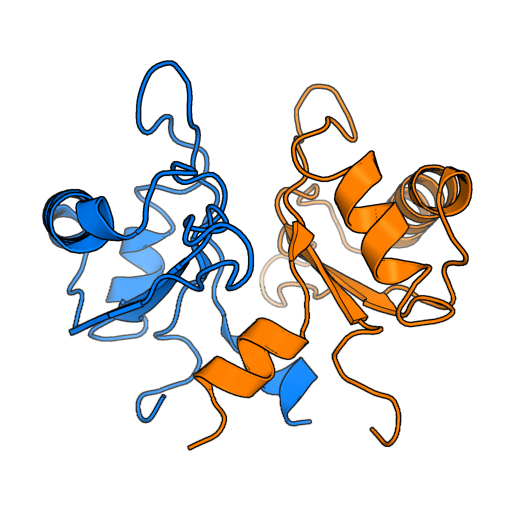 9.927 15.062 7.500 1.00 8.58 153 HIS A N 1
ATOM 666 C CA . HIS A 1 83 ? 10.179 13.625 7.475 1.00 7.68 153 HIS A CA 1
ATOM 667 C C . HIS A 1 83 ? 9.935 13.036 6.110 1.00 7.09 153 HIS A C 1
ATOM 668 O O . HIS A 1 83 ? 8.941 13.360 5.453 1.00 8.39 153 HIS A O 1
ATOM 675 N N . ARG A 1 84 ? 10.807 12.119 5.712 1.00 6.89 154 ARG A N 1
ATOM 676 C CA . ARG A 1 84 ? 10.652 11.360 4.477 1.00 7.31 154 ARG A CA 1
ATOM 677 C C . ARG A 1 84 ? 10.801 9.887 4.838 1.00 7.28 154 ARG A C 1
ATOM 678 O O . ARG A 1 84 ? 11.697 9.525 5.578 1.00 7.92 154 ARG A O 1
ATOM 686 N N . LEU A 1 85 ? 9.911 9.048 4.313 1.00 7.57 155 LEU A N 1
ATOM 687 C CA . LEU A 1 85 ? 9.860 7.639 4.683 1.00 8.12 155 LEU A CA 1
ATOM 688 C C . LEU A 1 85 ? 10.588 6.755 3.688 1.00 6.69 155 LEU A C 1
ATOM 689 O O . LEU A 1 85 ? 10.561 7.021 2.477 1.00 7.59 155 LEU A O 1
ATOM 694 N N . PHE A 1 86 ? 11.193 5.679 4.204 1.00 6.35 156 PHE A N 1
ATOM 695 C CA . PHE A 1 86 ? 11.906 4.681 3.404 1.00 6.68 156 PHE A CA 1
ATOM 696 C C . PHE A 1 86 ? 11.454 3.314 3.865 1.00 7.49 156 PHE A C 1
ATOM 697 O O . PHE A 1 86 ? 11.595 3.004 5.048 1.00 9.79 156 PHE A O 1
ATOM 705 N N . LEU A 1 87 ? 10.878 2.531 2.947 1.00 6.01 157 LEU A N 1
ATOM 706 C CA . LEU A 1 87 ? 10.185 1.284 3.250 1.00 5.31 157 LEU A CA 1
ATOM 707 C C . LEU A 1 87 ? 10.867 0.114 2.559 1.00 5.06 157 LEU A C 1
ATOM 708 O O . LEU A 1 87 ? 11.150 0.184 1.360 1.00 6.79 157 LEU A O 1
ATOM 713 N N . TYR A 1 88 ? 11.044 -0.987 3.294 1.00 5.66 158 TYR A N 1
ATOM 714 C CA . TYR A 1 88 ? 11.697 -2.172 2.749 1.00 5.58 158 TYR A CA 1
ATOM 715 C C . TYR A 1 88 ? 10.978 -3.419 3.232 1.00 5.32 158 TYR A C 1
ATOM 716 O O . TYR A 1 88 ? 10.466 -3.461 4.353 1.00 6.11 158 TYR A O 1
ATOM 725 N N . THR A 1 89 ? 11.031 -4.485 2.432 1.00 6.73 159 THR A N 1
ATOM 726 C CA . THR A 1 89 ? 10.545 -5.777 2.894 1.00 8.07 159 THR A CA 1
ATOM 727 C C . THR A 1 89 ? 11.434 -6.266 4.036 1.00 7.47 159 THR A C 1
ATOM 728 O O . THR A 1 89 ? 12.655 -6.130 3.980 1.00 8.36 159 THR A O 1
ATOM 732 N N . MET A 1 90 ? 10.812 -6.824 5.058 1.00 7.36 160 MET A N 1
ATOM 733 C CA . MET A 1 90 ? 11.517 -7.210 6.255 1.00 7.62 160 MET A CA 1
ATOM 734 C C . MET A 1 90 ? 12.138 -8.609 6.198 1.00 7.71 160 MET A C 1
ATOM 735 O O . MET A 1 90 ? 12.952 -8.955 7.035 1.00 8.18 160 MET A O 1
ATOM 740 N N . LYS A 1 91 ? 11.793 -9.399 5.186 1.00 8.67 161 LYS A N 1
ATOM 741 C CA . LYS A 1 91 ? 12.177 -10.811 5.144 1.00 9.00 161 LYS A CA 1
ATOM 742 C C . LYS A 1 91 ? 13.672 -11.039 5.436 1.00 8.62 161 LYS A C 1
ATOM 743 O O . LYS A 1 91 ? 14.038 -11.878 6.268 1.00 9.38 161 LYS A O 1
ATOM 749 N N . ASP A 1 92 ? 14.562 -10.320 4.749 1.00 8.27 162 ASP A N 1
ATOM 750 C CA . ASP A 1 92 ? 15.988 -10.612 4.924 1.00 8.12 162 ASP A CA 1
ATOM 751 C C . ASP A 1 92 ? 16.478 -10.238 6.324 1.00 8.81 162 ASP A C 1
ATOM 752 O O . ASP A 1 92 ? 17.422 -10.838 6.851 1.00 10.00 162 ASP A O 1
ATOM 757 N N . VAL A 1 93 ? 15.856 -9.217 6.905 1.00 8.29 163 VAL A N 1
ATOM 758 C CA . VAL A 1 93 ? 16.166 -8.805 8.255 1.00 8.69 163 VAL A CA 1
ATOM 759 C C . VAL A 1 93 ? 15.684 -9.863 9.254 1.00 9.32 163 VAL A C 1
ATOM 760 O O . VAL A 1 93 ? 16.415 -10.237 10.171 1.00 10.05 163 VAL A O 1
ATOM 764 N N . GLU A 1 94 ? 14.455 -10.352 9.073 1.00 9.66 164 GLU A N 1
ATOM 765 C CA . GLU A 1 94 ? 13.952 -11.478 9.855 1.00 11.95 164 GLU A CA 1
ATOM 766 C C . GLU A 1 94 ? 14.907 -12.676 9.805 1.00 11.27 164 GLU A C 1
ATOM 767 O O . GLU A 1 94 ? 15.258 -13.253 10.831 1.00 13.30 164 GLU A O 1
ATOM 773 N N . ARG A 1 95 ? 15.321 -13.063 8.603 1.00 11.89 165 ARG A N 1
ATOM 774 C CA . ARG A 1 95 ? 16.211 -14.210 8.426 1.00 13.49 165 ARG A CA 1
ATOM 775 C C . ARG A 1 95 ? 17.641 -13.953 8.931 1.00 13.40 165 ARG A C 1
ATOM 776 O O . ARG A 1 95 ? 18.311 -14.885 9.385 1.00 15.28 165 ARG A O 1
ATOM 784 N N . TYR A 1 96 ? 18.109 -12.712 8.874 1.00 13.50 166 TYR A N 1
ATOM 785 C CA . TYR A 1 96 ? 19.453 -12.391 9.393 1.00 13.76 166 TYR A CA 1
ATOM 786 C C . TYR A 1 96 ? 19.414 -12.665 10.879 1.00 16.03 166 TYR A C 1
ATOM 787 O O . TYR A 1 96 ? 20.371 -13.168 11.454 1.00 18.30 166 TYR A O 1
ATOM 796 N N . ASN A 1 97 ? 18.258 -12.386 11.478 1.00 17.08 167 ASN A N 1
ATOM 797 C CA . ASN A 1 97 ? 18.035 -12.661 12.890 1.00 17.69 167 ASN A CA 1
ATOM 798 C C . ASN A 1 97 ? 17.956 -14.161 13.182 1.00 20.63 167 ASN A C 1
ATOM 799 O O . ASN A 1 97 ? 18.498 -14.616 14.189 1.00 22.08 167 ASN A O 1
ATOM 804 N N . SER A 1 98 ? 17.322 -14.935 12.289 1.00 21.34 168 SER A N 1
ATOM 805 C CA . SER A 1 98 ? 17.035 -16.351 12.552 1.00 23.96 168 SER A CA 1
ATOM 806 C C . SER A 1 98 ? 17.893 -17.405 11.806 1.00 26.08 168 SER A C 1
ATOM 807 O O . SER A 1 98 ? 17.970 -18.551 12.250 1.00 26.53 168 SER A O 1
ATOM 810 N N . ASP A 1 99 ? 18.503 -17.050 10.672 1.00 28.34 169 ASP A N 1
ATOM 811 C CA . ASP A 1 99 ? 19.324 -18.018 9.92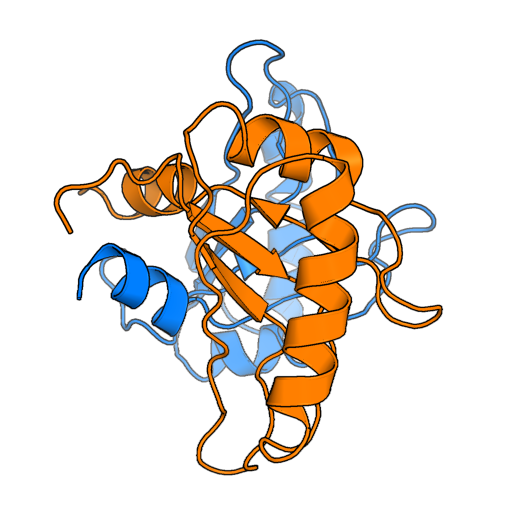7 1.00 30.30 169 ASP A CA 1
ATOM 812 C C . ASP A 1 99 ? 20.460 -18.464 10.835 1.00 33.58 169 ASP A C 1
ATOM 813 O O . ASP A 1 99 ? 21.043 -17.638 11.544 1.00 35.18 169 ASP A O 1
ATOM 818 N N . GLY B 1 1 ? 25.578 -17.964 15.435 1.00 32.98 71 GLY B N 1
ATOM 819 C CA . GLY B 1 1 ? 25.252 -16.600 15.792 1.00 29.54 71 GLY B CA 1
ATOM 820 C C . GLY B 1 1 ? 25.411 -16.367 17.277 1.00 24.74 71 GLY B C 1
ATOM 821 O O . GLY B 1 1 ? 24.467 -15.932 17.941 1.00 23.58 71 GLY B O 1
ATOM 822 N N . PRO B 1 2 ? 26.606 -16.670 17.816 1.00 21.35 72 PRO B N 1
ATOM 823 C CA . PRO B 1 2 ? 26.810 -16.514 19.264 1.00 19.60 72 PRO B CA 1
ATOM 824 C C . PRO B 1 2 ? 27.048 -15.074 19.722 1.00 19.27 72 PRO B C 1
ATOM 825 O O . PRO B 1 2 ? 27.047 -14.798 20.929 1.00 22.24 72 PRO B O 1
ATOM 829 N N . LEU B 1 3 ? 27.261 -14.164 18.775 1.00 17.65 73 LEU B N 1
ATOM 830 C CA . LEU B 1 3 ? 27.511 -12.770 19.125 1.00 16.77 73 LEU B CA 1
ATOM 831 C C . LEU B 1 3 ? 26.186 -12.000 19.332 1.00 17.72 73 LEU B C 1
ATOM 832 O O . LEU B 1 3 ? 25.185 -12.246 18.640 1.00 19.30 73 LEU B O 1
ATOM 837 N N . GLY B 1 4 ? 26.183 -11.063 20.283 1.00 17.20 74 GLY B N 1
ATOM 838 C CA . GLY B 1 4 ? 24.993 -10.301 20.629 1.00 16.76 74 GLY B CA 1
ATOM 839 C C . GLY B 1 4 ? 24.417 -9.523 19.463 1.00 15.29 74 GLY B C 1
ATOM 840 O O . GLY B 1 4 ? 25.143 -8.899 18.678 1.00 14.52 74 GLY B O 1
ATOM 841 N N A SER B 1 5 ? 23.094 -9.549 19.350 0.52 15.31 75 SER B N 1
ATOM 842 N N B SER B 1 5 ? 23.091 -9.555 19.363 0.48 15.31 75 SER B N 1
ATOM 843 C CA A SER B 1 5 ? 22.414 -8.863 18.260 0.52 15.01 75 SER B CA 1
ATOM 844 C CA B SER B 1 5 ? 22.366 -8.860 18.305 0.48 15.01 75 SER B CA 1
ATOM 845 C C A SER B 1 5 ? 22.663 -7.358 18.294 0.52 14.76 75 SER B C 1
ATOM 846 C C B SER B 1 5 ? 22.665 -7.368 18.301 0.48 14.76 75 SER B C 1
ATOM 847 O O A SER B 1 5 ? 22.579 -6.695 17.258 0.52 13.94 75 SER B O 1
ATOM 848 O O B SER B 1 5 ? 22.615 -6.724 17.251 0.48 13.94 75 SER B O 1
ATOM 853 N N . ASP B 1 6 ? 22.968 -6.820 19.474 1.00 15.14 76 ASP B N 1
ATOM 854 C CA . ASP B 1 6 ? 23.295 -5.397 19.574 1.00 16.68 76 ASP B CA 1
ATOM 855 C C . ASP B 1 6 ? 24.644 -4.988 18.967 1.00 15.10 76 ASP B C 1
ATOM 856 O O . ASP B 1 6 ? 24.965 -3.817 18.976 1.00 16.11 76 ASP B O 1
ATOM 861 N N . GLN B 1 7 ? 25.411 -5.923 18.418 1.00 13.85 77 GLN B N 1
ATOM 862 C CA . GLN B 1 7 ? 26.643 -5.530 17.709 1.00 13.04 77 GLN B CA 1
ATOM 863 C C . GLN B 1 7 ? 26.420 -5.459 16.208 1.00 8.86 77 GLN B C 1
ATOM 864 O O . GLN B 1 7 ? 27.333 -5.120 15.452 1.00 9.15 77 GLN B O 1
ATOM 870 N N . TYR B 1 8 ? 25.206 -5.788 15.785 1.00 8.61 78 TYR B N 1
ATOM 871 C CA . TYR B 1 8 ? 24.852 -5.780 14.376 1.00 8.51 78 TYR B CA 1
ATOM 872 C C . TYR B 1 8 ? 23.855 -4.659 14.083 1.00 8.95 78 TYR B C 1
ATOM 873 O O . TYR B 1 8 ? 22.857 -4.489 14.796 1.00 11.30 78 TYR B O 1
ATOM 882 N N . ILE B 1 9 ? 24.118 -3.923 13.011 1.00 8.18 79 ILE B N 1
ATOM 883 C CA . ILE B 1 9 ? 23.335 -2.752 12.603 1.00 9.16 79 ILE B CA 1
ATOM 884 C C . ILE B 1 9 ? 22.673 -3.067 11.271 1.00 6.64 79 ILE B C 1
ATOM 885 O O . ILE B 1 9 ? 23.295 -3.733 10.426 1.00 7.77 79 ILE B O 1
ATOM 890 N N . VAL B 1 10 ? 21.434 -2.630 11.104 1.00 5.56 80 VAL B N 1
ATOM 891 C CA . VAL B 1 10 ? 20.824 -2.582 9.791 1.00 5.26 80 VAL B CA 1
ATOM 892 C C . VAL B 1 10 ? 20.919 -1.143 9.318 1.00 5.20 80 VAL B C 1
ATOM 893 O O . VAL B 1 10 ? 20.490 -0.202 10.019 1.00 6.74 80 VAL B O 1
ATOM 897 N N . VAL B 1 11 ? 21.437 -0.970 8.110 1.00 4.15 81 VAL B N 1
ATOM 898 C CA . VAL B 1 11 ? 21.506 0.359 7.482 1.00 5.13 81 VAL B CA 1
ATOM 899 C C . VAL B 1 11 ? 20.447 0.411 6.382 1.00 4.70 81 VAL B C 1
ATOM 900 O O . VAL B 1 11 ? 20.417 -0.467 5.515 1.00 6.27 81 VAL B O 1
ATOM 904 N N . ASN B 1 12 ? 19.628 1.456 6.409 1.00 5.29 82 ASN B N 1
ATOM 905 C CA . ASN B 1 12 ? 18.547 1.688 5.448 1.00 5.49 82 ASN B CA 1
ATOM 906 C C . ASN B 1 12 ? 18.802 2.993 4.738 1.00 4.98 82 ASN B C 1
ATOM 907 O O . ASN B 1 12 ? 19.525 3.856 5.230 1.00 6.25 82 ASN B O 1
ATOM 912 N N . GLY B 1 13 ? 18.208 3.140 3.561 1.00 5.84 83 GLY B N 1
ATOM 913 C CA . GLY B 1 13 ? 18.395 4.339 2.762 1.00 7.54 83 GLY B CA 1
ATOM 914 C C . GLY B 1 13 ? 19.610 4.266 1.862 1.00 6.59 83 GLY B C 1
ATOM 915 O O . GLY B 1 13 ? 20.026 5.275 1.297 1.00 7.70 83 GLY B O 1
ATOM 916 N N . ALA B 1 14 ? 20.210 3.085 1.717 1.00 6.47 84 ALA B N 1
ATOM 917 C CA . ALA B 1 14 ? 21.418 2.947 0.914 1.00 6.87 84 ALA B CA 1
ATOM 918 C C . ALA B 1 14 ? 21.084 2.870 -0.583 1.00 5.67 84 ALA B C 1
ATOM 919 O O . ALA B 1 14 ? 19.957 2.551 -0.957 1.00 5.69 84 ALA B O 1
ATOM 921 N N . PRO B 1 15 ? 22.081 3.111 -1.443 1.00 6.52 85 PRO B N 1
ATOM 922 C CA . PRO B 1 15 ? 21.813 3.086 -2.875 1.00 6.25 85 PRO B CA 1
ATOM 923 C C . PRO B 1 15 ? 21.401 1.729 -3.404 1.00 6.83 85 PRO B C 1
ATOM 924 O O . PRO B 1 15 ? 21.840 0.686 -2.906 1.00 7.71 85 PRO B O 1
ATOM 928 N N . VAL B 1 16 ? 20.537 1.775 -4.416 1.00 6.91 86 VAL B N 1
ATOM 929 C CA . VAL B 1 16 ? 20.110 0.617 -5.186 1.00 6.90 86 VAL B CA 1
ATOM 930 C C . VAL B 1 16 ? 20.939 0.644 -6.464 1.00 6.95 86 VAL B C 1
ATOM 931 O O . VAL B 1 16 ? 20.704 1.473 -7.366 1.00 8.88 86 VAL B O 1
ATOM 935 N N . ILE B 1 17 ? 21.916 -0.258 -6.541 1.00 6.82 87 ILE B N 1
ATOM 936 C CA . ILE B 1 17 ? 22.947 -0.217 -7.582 1.00 7.24 87 ILE B CA 1
ATOM 937 C C . ILE B 1 17 ? 23.221 -1.653 -8.023 1.00 5.64 87 ILE B C 1
ATOM 938 O O . ILE B 1 17 ? 22.891 -2.611 -7.306 1.00 5.70 87 ILE B O 1
ATOM 943 N N . PRO B 1 18 ? 23.790 -1.832 -9.229 1.00 6.54 88 PRO B N 1
ATOM 944 C CA . PRO B 1 18 ? 24.109 -3.209 -9.673 1.00 6.45 88 PRO B CA 1
ATOM 945 C C . PRO B 1 18 ? 25.081 -3.924 -8.705 1.00 6.27 88 PRO B C 1
ATOM 946 O O . PRO B 1 18 ? 25.962 -3.269 -8.094 1.00 6.56 88 PRO B O 1
ATOM 950 N N . SER B 1 19 ? 24.951 -5.256 -8.603 1.00 7.63 89 SER B N 1
ATOM 951 C CA A SER B 1 19 ? 25.789 -6.031 -7.689 0.56 9.13 89 SER B CA 1
ATOM 952 C CA B SER B 1 19 ? 25.805 -6.102 -7.750 0.44 9.16 89 SER B CA 1
ATOM 953 C C . SER B 1 19 ? 27.289 -5.834 -7.931 1.00 8.31 89 SER B C 1
ATOM 954 O O . SER B 1 19 ? 28.068 -5.889 -6.980 1.00 9.13 89 SER B O 1
ATOM 959 N N . ALA B 1 20 ? 27.702 -5.570 -9.170 1.00 8.64 90 ALA B N 1
ATOM 960 C CA . ALA B 1 20 ? 29.115 -5.339 -9.466 1.00 10.54 90 ALA B CA 1
ATOM 961 C C . ALA B 1 20 ? 29.702 -4.143 -8.714 1.00 9.81 90 ALA B C 1
ATOM 962 O O . ALA B 1 20 ? 30.918 -4.065 -8.515 1.00 10.76 90 ALA B O 1
ATOM 964 N N . LYS B 1 21 ? 28.856 -3.205 -8.305 1.00 8.60 91 LYS B N 1
ATOM 965 C CA . LYS B 1 21 ? 29.316 -2.016 -7.600 1.00 8.69 91 LYS B CA 1
ATOM 966 C C . LYS B 1 21 ? 29.311 -2.185 -6.086 1.00 7.25 91 LYS B C 1
ATOM 967 O O . LYS B 1 21 ? 29.672 -1.257 -5.364 1.00 8.10 91 LYS B O 1
ATOM 973 N N . VAL B 1 22 ? 28.911 -3.352 -5.587 1.00 6.26 92 VAL B N 1
ATOM 974 C CA . VAL B 1 22 ? 28.923 -3.560 -4.146 1.00 7.39 92 VAL B CA 1
ATOM 975 C C . VAL B 1 22 ? 30.307 -3.257 -3.509 1.00 7.27 92 VAL B C 1
ATOM 976 O O . VAL B 1 22 ? 30.359 -2.599 -2.477 1.00 7.82 92 VAL B O 1
ATOM 980 N N . PRO B 1 23 ? 31.430 -3.743 -4.092 1.00 7.51 93 PRO B N 1
ATOM 981 C CA . PRO B 1 23 ? 32.713 -3.425 -3.434 1.00 7.67 93 PRO B CA 1
ATOM 982 C C . PRO B 1 23 ? 32.964 -1.904 -3.277 1.00 7.40 93 PRO B C 1
ATOM 983 O O . PRO B 1 23 ? 33.507 -1.472 -2.256 1.00 7.98 93 PRO B O 1
ATOM 987 N N . VAL B 1 24 ? 32.541 -1.105 -4.253 1.00 7.29 94 VAL B N 1
ATOM 988 C CA . VAL B 1 24 ? 32.684 0.348 -4.152 1.00 8.57 94 VAL B CA 1
ATOM 989 C C . VAL B 1 24 ? 31.826 0.914 -3.011 1.00 7.13 94 VAL B C 1
ATOM 990 O O . VAL B 1 24 ? 32.268 1.737 -2.202 1.00 6.74 94 VAL B O 1
ATOM 994 N N . LEU B 1 25 ? 30.569 0.471 -2.954 1.00 6.25 95 LEU B N 1
ATOM 995 C CA . LEU B 1 25 ? 29.670 0.924 -1.910 1.00 6.27 95 LEU B CA 1
ATOM 996 C C . LEU B 1 25 ? 30.146 0.447 -0.536 1.00 5.36 95 LEU B C 1
ATOM 997 O O . LEU B 1 25 ? 30.065 1.197 0.444 1.00 6.66 95 LEU B O 1
ATOM 1002 N N . LYS B 1 26 ? 30.655 -0.781 -0.467 1.00 5.64 96 LYS B N 1
ATOM 1003 C CA . LYS B 1 26 ? 31.117 -1.322 0.792 1.00 5.79 96 LYS B CA 1
ATOM 1004 C C . LYS B 1 26 ? 32.296 -0.498 1.324 1.00 5.66 96 LYS B C 1
ATOM 1005 O O . LYS B 1 26 ? 32.368 -0.198 2.537 1.00 6.03 96 LYS B O 1
ATOM 1011 N N . LYS B 1 27 ? 33.248 -0.156 0.458 1.00 5.44 97 LYS B N 1
ATOM 1012 C CA . LYS B 1 27 ? 34.387 0.653 0.913 1.00 5.69 97 LYS B CA 1
ATOM 1013 C C . LYS B 1 27 ? 33.936 2.042 1.341 1.00 6.16 97 LYS B C 1
ATOM 1014 O O . LYS B 1 27 ? 34.429 2.572 2.341 1.00 6.11 97 LYS B O 1
ATOM 1020 N N . ALA B 1 28 ? 32.982 2.626 0.614 1.00 6.37 98 ALA B N 1
ATOM 1021 C CA . ALA B 1 28 ? 32.501 3.947 1.003 1.00 6.93 98 ALA B CA 1
ATOM 1022 C C . ALA B 1 28 ? 31.847 3.925 2.399 1.00 5.94 98 ALA B C 1
ATOM 1023 O O . ALA B 1 28 ? 32.100 4.795 3.245 1.00 6.18 98 ALA B O 1
ATOM 1025 N N . LEU B 1 29 ? 30.936 2.975 2.598 1.00 5.30 99 LEU B N 1
ATOM 1026 C CA . LEU B 1 29 ? 30.258 2.867 3.875 1.00 5.30 99 LEU B CA 1
ATOM 1027 C C . LEU B 1 29 ? 31.208 2.483 4.980 1.00 5.44 99 LEU B C 1
ATOM 1028 O O . LEU B 1 29 ? 31.085 2.979 6.093 1.00 5.70 99 LEU B O 1
ATOM 1033 N N . THR B 1 30 ? 32.156 1.589 4.696 1.00 4.31 100 THR B N 1
ATOM 1034 C CA . THR B 1 30 ? 33.094 1.188 5.740 1.00 5.49 100 THR B CA 1
ATOM 1035 C C . THR B 1 30 ? 33.985 2.354 6.130 1.00 5.73 100 THR B C 1
ATOM 1036 O O . THR B 1 30 ? 34.245 2.583 7.299 1.00 6.23 100 THR B O 1
ATOM 1040 N N . SER B 1 31 ? 34.456 3.098 5.131 1.00 5.96 101 SER B N 1
ATOM 1041 C CA . SER B 1 31 ? 35.269 4.282 5.419 1.00 6.28 101 SER B CA 1
ATOM 1042 C C . SER B 1 31 ? 34.504 5.278 6.294 1.00 6.53 101 SER B C 1
ATOM 1043 O O . SER B 1 31 ? 35.052 5.819 7.265 1.00 6.83 101 SER B O 1
ATOM 1046 N N . LEU B 1 32 ? 33.234 5.506 5.957 1.00 5.80 102 LEU B N 1
ATOM 1047 C CA . LEU B 1 32 ? 32.406 6.447 6.707 1.00 5.69 102 LEU B CA 1
ATOM 1048 C C . LEU B 1 32 ? 32.261 5.997 8.156 1.00 5.83 102 LEU B C 1
ATOM 1049 O O . LEU B 1 32 ? 32.577 6.742 9.093 1.00 6.74 102 LEU B O 1
ATOM 1054 N N . PHE B 1 33 ? 31.770 4.770 8.332 1.00 5.48 103 PHE B N 1
ATOM 1055 C CA . PHE B 1 33 ? 31.452 4.325 9.685 1.00 6.46 103 PHE B CA 1
ATOM 1056 C C . PHE B 1 33 ? 32.706 4.155 10.544 1.00 5.95 103 PHE B C 1
ATOM 1057 O O . PHE B 1 33 ? 32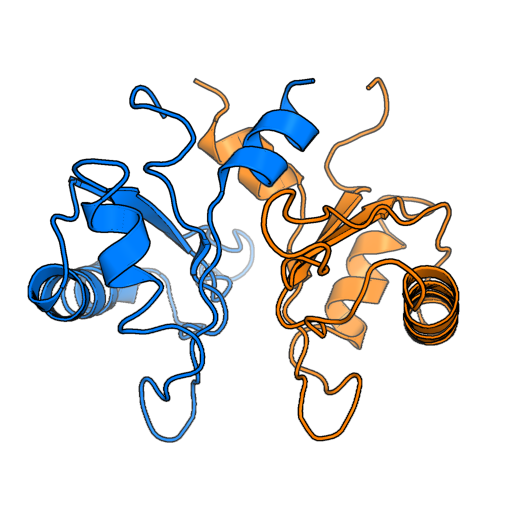.639 4.265 11.775 1.00 6.47 103 PHE B O 1
ATOM 1065 N N . SER B 1 34 ? 33.847 3.850 9.914 1.00 6.07 104 SER B N 1
ATOM 1066 C CA . SER B 1 34 ? 35.107 3.654 10.645 1.00 7.08 104 SER B CA 1
ATOM 1067 C C . SER B 1 34 ? 35.546 4.880 11.420 1.00 8.19 104 SER B C 1
ATOM 1068 O O . SER B 1 34 ? 36.342 4.784 12.354 1.00 9.68 104 SER B O 1
ATOM 1071 N N . LYS B 1 35 ? 35.041 6.042 11.030 1.00 8.45 105 LYS B N 1
ATOM 1072 C CA . LYS B 1 35 ? 35.336 7.260 11.751 1.00 10.72 105 LYS B CA 1
ATOM 1073 C C . LYS B 1 35 ? 34.760 7.244 13.162 1.00 11.05 105 LYS B C 1
ATOM 1074 O O . LYS B 1 35 ? 35.238 7.966 14.035 1.00 13.50 105 LYS B O 1
ATOM 1080 N N . ALA B 1 36 ? 33.704 6.466 13.379 1.00 9.58 106 ALA B N 1
ATOM 1081 C CA . ALA B 1 36 ? 33.049 6.398 14.675 1.00 9.81 106 ALA B CA 1
ATOM 1082 C C . ALA B 1 36 ? 33.326 5.093 15.430 1.00 9.30 106 ALA B C 1
ATOM 1083 O O . ALA B 1 36 ? 33.349 5.100 16.656 1.00 10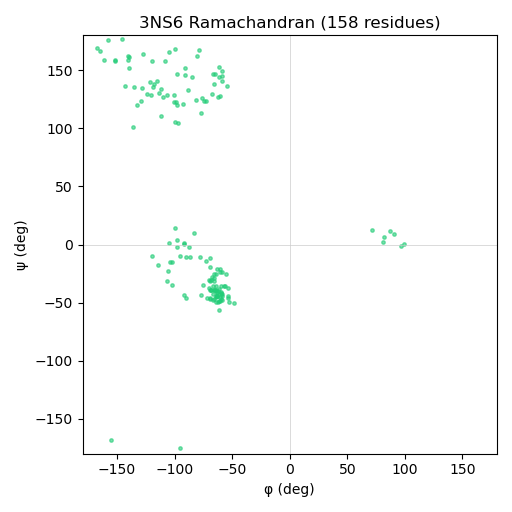.98 106 ALA B O 1
ATOM 1085 N N . GLY B 1 37 ? 33.524 3.968 14.740 1.00 9.02 107 GLY B N 1
ATOM 1086 C CA . GLY B 1 37 ? 33.721 2.707 15.437 1.00 10.44 107 GLY B CA 1
ATOM 1087 C C . GLY B 1 37 ? 34.233 1.631 14.509 1.00 8.72 107 GLY B C 1
ATOM 1088 O O . GLY B 1 37 ? 34.275 1.828 13.295 1.00 9.52 107 GLY B O 1
ATOM 1089 N N . LYS B 1 38 ? 34.662 0.516 15.084 1.00 8.09 108 LYS B N 1
ATOM 1090 C CA . LYS B 1 38 ? 35.254 -0.568 14.317 1.00 8.62 108 LYS B CA 1
ATOM 1091 C C . LYS B 1 38 ? 34.181 -1.307 13.523 1.00 6.08 108 LYS B C 1
ATOM 1092 O O . LYS B 1 38 ? 33.203 -1.825 14.085 1.00 7.82 108 LYS B O 1
ATOM 1098 N N . VAL B 1 39 ? 34.379 -1.374 12.208 1.00 6.04 109 VAL B N 1
ATOM 1099 C CA . VAL B 1 39 ? 33.549 -2.179 11.317 1.00 6.82 109 VAL B CA 1
ATOM 1100 C C . VAL B 1 39 ? 34.265 -3.508 11.035 1.00 6.63 109 VAL B C 1
ATOM 1101 O O . VAL B 1 39 ? 35.377 -3.529 10.524 1.00 7.42 109 VAL B O 1
ATOM 1105 N N . VAL B 1 40 ? 33.606 -4.621 11.339 1.00 5.43 110 VAL B N 1
ATOM 1106 C CA . VAL B 1 40 ? 34.172 -5.942 11.092 1.00 5.93 110 VAL B CA 1
ATOM 1107 C C . VAL B 1 40 ? 33.789 -6.445 9.712 1.00 5.34 110 VAL B C 1
ATOM 1108 O O . VAL B 1 40 ? 34.622 -6.959 8.981 1.00 6.51 110 VAL B O 1
ATOM 1112 N N . ASN B 1 41 ? 32.517 -6.326 9.344 1.00 6.13 111 ASN B N 1
ATOM 1113 C CA . ASN B 1 41 ? 32.081 -6.858 8.072 1.00 7.01 111 ASN B CA 1
ATOM 1114 C C . ASN B 1 41 ? 30.771 -6.216 7.672 1.00 6.12 111 ASN B C 1
ATOM 1115 O O . ASN B 1 41 ? 30.053 -5.686 8.520 1.00 8.43 111 ASN B O 1
ATOM 1120 N N . MET B 1 42 ? 30.468 -6.257 6.376 1.00 5.79 112 MET B N 1
ATOM 1121 C CA . MET B 1 42 ? 29.203 -5.760 5.867 1.00 7.32 112 MET B CA 1
ATOM 1122 C C . MET B 1 42 ? 28.666 -6.759 4.864 1.00 7.49 112 MET B C 1
ATOM 1123 O O . MET B 1 42 ? 29.440 -7.348 4.107 1.00 9.34 112 MET B O 1
ATOM 1128 N N A GLU B 1 43 ? 27.346 -6.928 4.850 0.45 7.51 113 GLU B N 1
ATOM 1129 N N B GLU B 1 43 ? 27.346 -6.891 4.815 0.55 7.51 113 GLU B N 1
ATOM 1130 C CA A GLU B 1 43 ? 26.682 -7.822 3.908 0.45 9.22 113 GLU B CA 1
ATOM 1131 C CA B GLU B 1 43 ? 26.694 -7.827 3.907 0.55 9.22 113 GLU B CA 1
ATOM 1132 C C A GLU B 1 43 ? 25.581 -7.063 3.184 0.45 6.70 113 GLU B C 1
ATOM 1133 C C B GLU B 1 43 ? 25.549 -7.118 3.193 0.55 6.70 113 GLU B C 1
ATOM 1134 O O A GLU B 1 43 ? 24.760 -6.394 3.823 0.45 7.42 113 GLU B O 1
ATOM 1135 O O B GLU B 1 43 ? 24.680 -6.527 3.849 0.55 7.42 113 GLU B O 1
ATOM 1146 N N . PHE B 1 44 ? 25.544 -7.208 1.862 1.00 6.75 114 PHE B N 1
ATOM 1147 C CA . PHE B 1 44 ? 24.546 -6.521 1.017 1.00 6.50 114 PHE B CA 1
ATOM 1148 C C . PHE B 1 44 ? 23.593 -7.492 0.324 1.00 7.01 114 PHE B C 1
ATOM 1149 O O . PHE B 1 44 ? 23.986 -8.170 -0.627 1.00 8.22 114 PHE B O 1
ATOM 1157 N N . PRO B 1 45 ? 22.334 -7.533 0.759 1.00 6.10 115 PRO B N 1
ATOM 1158 C CA . PRO B 1 45 ? 21.327 -8.321 0.032 1.00 6.40 115 PRO B CA 1
ATOM 1159 C C . PRO B 1 45 ? 21.200 -7.853 -1.405 1.00 5.88 115 PRO B C 1
ATOM 1160 O O . PRO B 1 45 ? 21.298 -6.645 -1.681 1.00 6.02 115 PRO B O 1
ATOM 1164 N N . ILE B 1 46 ? 20.952 -8.801 -2.298 1.00 5.84 116 ILE B N 1
ATOM 1165 C CA . ILE B 1 46 ? 20.794 -8.542 -3.730 1.00 5.33 116 ILE B CA 1
ATOM 1166 C C . ILE B 1 46 ? 19.456 -9.085 -4.192 1.00 5.20 116 ILE B C 1
ATOM 1167 O O . ILE B 1 46 ? 19.112 -10.227 -3.914 1.00 7.08 116 ILE B O 1
ATOM 1172 N N . ASP B 1 47 ? 18.685 -8.257 -4.897 1.00 5.12 117 ASP B N 1
ATOM 1173 C CA . ASP B 1 47 ? 17.428 -8.737 -5.478 1.00 5.59 117 ASP B CA 1
ATOM 1174 C C . ASP B 1 47 ? 17.727 -9.616 -6.688 1.00 4.65 117 ASP B C 1
ATOM 1175 O O . ASP B 1 47 ? 18.352 -9.175 -7.646 1.00 6.35 117 ASP B O 1
ATOM 1180 N N . GLU B 1 48 ? 17.230 -10.857 -6.665 1.00 5.27 118 GLU B N 1
ATOM 1181 C CA . GLU B 1 48 ? 17.527 -11.808 -7.737 1.00 5.19 118 GLU B CA 1
ATOM 1182 C C . GLU B 1 48 ? 17.055 -11.334 -9.117 1.00 5.19 118 GLU B C 1
ATOM 1183 O O . GLU B 1 48 ? 17.790 -11.430 -10.101 1.00 6.80 118 GLU B O 1
ATOM 1189 N N . ALA B 1 49 ? 15.812 -10.838 -9.207 1.00 5.41 119 ALA B N 1
ATOM 1190 C CA . ALA B 1 49 ? 15.261 -10.554 -10.526 1.00 6.56 119 ALA B CA 1
ATOM 1191 C C . ALA B 1 49 ? 15.993 -9.412 -11.212 1.00 6.18 119 ALA B C 1
ATOM 1192 O O . ALA B 1 49 ? 16.112 -9.450 -12.438 1.00 7.62 119 ALA B O 1
ATOM 1194 N N . THR B 1 50 ? 16.437 -8.384 -10.454 1.00 5.63 120 THR B N 1
ATOM 1195 C CA . THR B 1 50 ? 17.046 -7.202 -11.028 1.00 5.93 120 THR B CA 1
ATOM 1196 C C . THR B 1 50 ? 18.559 -7.157 -10.891 1.00 6.37 120 THR B C 1
ATOM 1197 O O . THR B 1 50 ? 19.214 -6.372 -11.566 1.00 7.41 120 THR B O 1
ATOM 1201 N N . GLY B 1 51 ? 19.140 -7.991 -10.039 1.00 5.75 121 GLY B N 1
ATOM 1202 C CA . GLY B 1 51 ? 20.578 -7.950 -9.839 1.00 6.59 121 GLY B CA 1
ATOM 1203 C C . GLY B 1 51 ? 21.088 -6.718 -9.125 1.00 6.59 121 GLY B C 1
ATOM 1204 O O . GLY B 1 51 ? 22.263 -6.392 -9.214 1.00 10.58 121 GLY B O 1
ATOM 1205 N N A LYS B 1 52 ? 20.219 -6.027 -8.410 0.63 5.94 122 LYS B N 1
ATOM 1206 N N B LYS B 1 52 ? 20.216 -6.024 -8.409 0.37 5.94 122 LYS B N 1
ATOM 1207 C CA A LYS B 1 52 ? 20.603 -4.798 -7.701 0.63 5.80 122 LYS B CA 1
ATOM 1208 C CA B LYS B 1 52 ? 20.610 -4.800 -7.704 0.37 5.80 122 LYS B CA 1
ATOM 1209 C C A LYS B 1 52 ? 20.574 -4.960 -6.192 0.63 5.60 122 LYS B C 1
ATOM 1210 C C B LYS B 1 52 ? 20.568 -4.954 -6.195 0.37 5.60 122 LYS B C 1
ATOM 1211 O O A LYS B 1 52 ? 19.852 -5.817 -5.666 0.63 6.41 122 LYS B O 1
ATOM 1212 O O B LYS B 1 52 ? 19.841 -5.805 -5.671 0.37 6.41 122 LYS B O 1
ATOM 1223 N N . THR B 1 53 ? 21.330 -4.124 -5.490 1.00 4.75 123 THR B N 1
ATOM 1224 C CA . THR B 1 53 ? 21.189 -4.060 -4.052 1.00 4.75 123 THR B CA 1
ATOM 1225 C C . THR B 1 53 ? 19.752 -3.646 -3.675 1.00 4.89 123 THR B C 1
ATOM 1226 O O . THR B 1 53 ? 19.026 -3.090 -4.481 1.00 6.35 123 THR B O 1
ATOM 1230 N N . LYS B 1 54 ? 19.372 -3.924 -2.430 1.00 5.67 124 LYS B N 1
ATOM 1231 C CA . LYS B 1 54 ? 17.989 -3.752 -1.982 1.00 6.33 124 LYS B CA 1
ATOM 1232 C C . LYS B 1 54 ? 17.688 -2.427 -1.298 1.00 5.56 124 LYS B C 1
ATOM 1233 O O . LYS B 1 54 ? 16.539 -2.095 -1.085 1.00 6.74 124 LYS B O 1
ATOM 1239 N N . GLY B 1 55 ? 18.715 -1.652 -0.992 1.00 6.27 125 GLY B N 1
ATOM 1240 C CA . GLY B 1 55 ? 18.563 -0.382 -0.300 1.00 5.93 125 GLY B CA 1
ATOM 1241 C C . GLY B 1 55 ? 18.789 -0.470 1.195 1.00 4.54 125 GLY B C 1
ATOM 1242 O O . GLY B 1 55 ? 18.739 0.550 1.888 1.00 5.17 125 GLY B O 1
ATOM 1243 N N . PHE B 1 56 ? 19.059 -1.678 1.694 1.00 5.17 126 PHE B N 1
ATOM 1244 C CA . PHE B 1 56 ? 19.414 -1.862 3.090 1.00 4.59 126 PHE B CA 1
ATOM 1245 C C . PHE B 1 56 ? 20.522 -2.908 3.113 1.00 5.12 126 PHE B C 1
ATOM 1246 O O . PHE B 1 56 ? 20.714 -3.650 2.142 1.00 5.92 126 PHE B O 1
ATOM 1254 N N . LEU B 1 57 ? 21.237 -2.961 4.221 1.00 5.00 127 LEU B N 1
ATOM 1255 C CA . LEU B 1 57 ? 22.353 -3.881 4.367 1.00 5.09 127 LEU B CA 1
ATOM 1256 C C . LEU B 1 57 ? 22.622 -4.122 5.847 1.00 4.25 127 LEU B C 1
ATOM 1257 O O . LEU B 1 57 ? 22.043 -3.447 6.707 1.00 5.09 127 LEU B O 1
ATOM 1262 N N . PHE B 1 58 ? 23.573 -5.019 6.130 1.00 4.98 128 PHE B N 1
ATOM 1263 C CA . PHE B 1 58 ? 23.884 -5.417 7.506 1.00 4.74 128 PHE B CA 1
ATOM 1264 C C . PHE B 1 58 ? 25.341 -5.114 7.811 1.00 5.35 128 PHE B C 1
ATOM 1265 O O . PHE B 1 58 ? 26.220 -5.328 6.966 1.00 6.86 128 PHE B O 1
ATOM 1273 N N . VAL B 1 59 ? 25.602 -4.633 9.018 1.00 4.79 129 VAL B N 1
ATOM 1274 C CA . VAL B 1 59 ? 26.968 -4.306 9.438 1.00 5.19 129 VAL B CA 1
ATOM 1275 C C . VAL B 1 59 ? 27.261 -4.971 10.777 1.00 5.76 129 VAL B C 1
ATOM 1276 O O . VAL B 1 59 ? 26.523 -4.779 11.748 1.00 6.51 129 VAL B O 1
ATOM 1280 N N . GLU B 1 60 ? 28.331 -5.772 10.802 1.00 5.81 130 GLU B N 1
ATOM 1281 C CA . GLU B 1 60 ? 28.830 -6.335 12.043 1.00 5.60 130 GLU B CA 1
ATOM 1282 C C . GLU B 1 60 ? 29.894 -5.381 12.568 1.00 5.41 130 GLU B C 1
ATOM 1283 O O . GLU B 1 60 ? 30.886 -5.099 11.871 1.00 5.91 130 GLU B O 1
ATOM 1289 N N . CYS B 1 61 ? 29.678 -4.862 13.773 1.00 5.99 131 CYS B N 1
ATOM 1290 C CA . CYS B 1 61 ? 30.612 -3.939 14.380 1.00 7.46 131 CYS B CA 1
ATOM 1291 C C . CYS B 1 61 ? 31.499 -4.662 15.382 1.00 8.10 131 CYS B C 1
ATOM 1292 O O . CYS B 1 61 ? 31.208 -5.811 15.778 1.00 9.66 131 CYS B O 1
ATOM 1295 N N . GLY B 1 62 ? 32.560 -3.981 15.830 1.00 7.88 132 GLY B N 1
ATOM 1296 C CA . GLY B 1 62 ? 33.529 -4.586 16.733 1.00 8.98 132 GLY B CA 1
ATOM 1297 C C . GLY B 1 62 ? 33.032 -4.866 18.142 1.00 11.38 132 GLY B C 1
ATOM 1298 O O . GLY B 1 62 ? 33.625 -5.656 18.873 1.00 14.82 132 GLY B O 1
ATOM 1299 N N . SER B 1 63 ? 31.955 -4.212 18.542 1.00 10.88 133 SER B N 1
ATOM 1300 C CA . SER B 1 63 ? 31.460 -4.291 19.907 1.00 11.50 133 SER B CA 1
ATOM 1301 C C . SER B 1 63 ? 30.110 -3.566 19.952 1.00 11.48 133 SER B C 1
ATOM 1302 O O . SER B 1 63 ? 29.753 -2.822 19.040 1.00 9.57 133 SER B O 1
ATOM 1305 N N A MET B 1 64 ? 29.373 -3.790 21.035 0.47 11.59 134 MET B N 1
ATOM 1306 N N B MET B 1 64 ? 29.369 -3.777 21.028 0.53 11.59 134 MET B N 1
ATOM 1307 C CA A MET B 1 64 ? 28.128 -3.092 21.288 0.47 12.96 134 MET B CA 1
ATOM 1308 C CA B MET B 1 64 ? 28.112 -3.091 21.182 0.53 12.96 134 MET B CA 1
ATOM 1309 C C A MET B 1 64 ? 28.358 -1.587 21.269 0.47 12.36 134 MET B C 1
ATOM 1310 C C B MET B 1 64 ? 28.332 -1.583 21.267 0.53 12.36 134 MET B C 1
ATOM 1311 O O A MET B 1 64 ? 27.596 -0.843 20.661 0.47 12.03 134 MET B O 1
ATOM 1312 O O B MET B 1 64 ? 27.529 -0.810 20.762 0.53 12.03 134 MET B O 1
ATOM 1321 N N A ASN B 1 65 ? 29.410 -1.136 21.944 0.47 12.41 135 ASN B N 1
ATOM 1322 N N B ASN B 1 65 ? 29.424 -1.162 21.899 0.53 12.41 135 ASN B N 1
ATOM 1323 C CA A ASN B 1 65 ? 29.687 0.291 22.000 0.47 15.21 135 ASN B CA 1
ATOM 1324 C CA B ASN B 1 65 ? 29.699 0.264 22.003 0.53 15.21 135 ASN B CA 1
ATOM 1325 C C A ASN B 1 65 ? 30.002 0.872 20.622 0.47 12.55 135 ASN B C 1
ATOM 1326 C C B ASN B 1 65 ? 30.014 0.868 20.633 0.53 12.55 135 ASN B C 1
ATOM 1327 O O A ASN B 1 65 ? 29.575 1.981 20.304 0.47 12.33 135 ASN B O 1
ATOM 1328 O O B ASN B 1 65 ? 29.608 1.990 20.336 0.53 12.33 135 ASN B O 1
ATOM 1337 N N . ASP B 1 66 ? 30.769 0.140 19.814 1.00 10.83 136 ASP B N 1
ATOM 1338 C CA . ASP B 1 66 ? 31.059 0.582 18.444 1.00 10.20 136 ASP B CA 1
ATOM 1339 C C . ASP B 1 66 ? 29.751 0.802 17.665 1.00 8.99 136 ASP B C 1
ATOM 1340 O O . ASP B 1 66 ? 29.598 1.793 16.936 1.00 9.09 136 ASP B O 1
ATOM 1345 N N . ALA B 1 67 ? 28.812 -0.134 17.791 1.00 8.35 137 ALA B N 1
ATOM 1346 C CA . ALA B 1 67 ? 27.538 -0.045 17.084 1.00 8.03 137 ALA B CA 1
ATOM 1347 C C . ALA B 1 67 ? 26.763 1.183 17.553 1.00 8.97 137 ALA B C 1
ATOM 1348 O O . ALA B 1 67 ? 26.212 1.914 16.760 1.00 9.81 137 ALA B O 1
ATOM 1350 N N . LYS B 1 68 ? 26.735 1.406 18.864 1.00 9.60 138 LYS B N 1
ATOM 1351 C CA . LYS B 1 68 ? 26.073 2.595 19.393 1.00 12.59 138 LYS B CA 1
ATOM 1352 C C . LYS B 1 68 ? 26.689 3.887 18.867 1.00 11.06 138 LYS B C 1
ATOM 1353 O O . LYS B 1 68 ? 25.964 4.821 18.527 1.00 11.21 138 LYS B O 1
ATOM 1359 N N . LYS B 1 69 ? 28.020 3.944 18.791 1.00 10.08 139 LYS B N 1
ATOM 1360 C CA . LYS B 1 69 ? 28.688 5.158 18.321 1.00 10.43 139 LYS B CA 1
ATOM 1361 C C . LYS B 1 69 ? 28.419 5.398 16.835 1.00 9.10 139 LYS B C 1
ATOM 1362 O O . LYS B 1 69 ? 28.205 6.534 16.411 1.00 10.71 139 LYS B O 1
ATOM 1368 N N . ILE B 1 70 ? 28.414 4.323 16.048 1.00 7.77 140 ILE B N 1
ATOM 1369 C CA . ILE B 1 70 ? 28.144 4.443 14.619 1.00 7.83 140 ILE B CA 1
ATOM 1370 C C . ILE B 1 70 ? 26.707 4.949 14.406 1.00 8.95 140 ILE B C 1
ATOM 1371 O O . ILE B 1 70 ? 26.476 5.845 13.590 1.00 8.73 140 ILE B O 1
ATOM 1376 N N . ILE B 1 71 ? 25.743 4.393 15.141 1.00 9.09 141 ILE B N 1
ATOM 1377 C CA . ILE B 1 71 ? 24.364 4.877 15.034 1.00 9.71 141 ILE B CA 1
ATOM 1378 C C . ILE B 1 71 ? 24.292 6.350 15.418 1.00 10.50 141 ILE B C 1
ATOM 1379 O O . ILE B 1 71 ? 23.715 7.151 14.692 1.00 11.31 141 ILE B O 1
ATOM 1384 N N . LYS B 1 72 ? 24.884 6.715 16.548 1.00 10.96 142 LYS B N 1
ATOM 1385 C CA . LYS B 1 72 ? 24.826 8.109 16.999 1.00 12.31 142 LYS B CA 1
ATOM 1386 C C . LYS B 1 72 ? 25.418 9.036 15.964 1.00 11.25 142 LYS B C 1
ATOM 1387 O O . LYS B 1 72 ? 24.897 10.128 15.726 1.00 13.02 142 LYS B O 1
ATOM 1393 N N . SER B 1 73 ? 26.536 8.636 15.377 1.00 10.53 143 SER B N 1
ATOM 1394 C CA . SER B 1 73 ? 27.221 9.531 14.463 1.00 10.82 143 SER B CA 1
ATOM 1395 C C . SER B 1 73 ? 26.555 9.666 13.101 1.00 10.58 143 SER B C 1
ATOM 1396 O O . SER B 1 73 ? 26.627 10.720 12.488 1.00 11.67 143 SER B O 1
ATOM 1399 N N . PHE B 1 74 ? 25.958 8.589 12.606 1.00 8.74 144 PHE B N 1
ATOM 1400 C CA . PHE B 1 74 ? 25.567 8.550 11.199 1.00 8.26 144 PHE B CA 1
ATOM 1401 C C . PHE B 1 74 ? 24.077 8.367 10.928 1.00 8.34 144 PHE B C 1
ATOM 1402 O O . PHE B 1 74 ? 23.636 8.515 9.778 1.00 9.61 144 PHE B O 1
ATOM 1410 N N . HIS B 1 75 ? 23.296 8.060 11.957 1.00 8.30 145 HIS B N 1
ATOM 1411 C CA . HIS B 1 75 ? 21.854 7.982 11.744 1.00 8.73 145 HIS B CA 1
ATOM 1412 C C . HIS B 1 75 ? 21.276 9.320 11.266 1.00 9.99 145 HIS B C 1
ATOM 1413 O O . HIS B 1 75 ? 21.523 10.359 11.880 1.00 11.35 145 HIS B O 1
ATOM 1420 N N . GLY B 1 76 ? 20.527 9.300 10.165 1.00 9.96 146 GLY B N 1
ATOM 1421 C CA . GLY B 1 76 ? 19.900 10.505 9.643 1.00 12.72 146 GLY B CA 1
ATOM 1422 C C . GLY B 1 76 ? 20.814 11.364 8.809 1.00 13.62 146 GLY B C 1
ATOM 1423 O O . GLY B 1 76 ? 20.416 12.453 8.433 1.00 15.50 146 GLY B O 1
ATOM 1424 N N . LYS B 1 77 ? 22.024 10.894 8.517 1.00 12.37 147 LYS B N 1
ATOM 1425 C CA . LYS B 1 77 ? 22.997 11.699 7.775 1.00 13.16 147 LYS B CA 1
ATOM 1426 C C . LYS B 1 77 ? 23.200 11.190 6.362 1.00 10.66 147 LYS B C 1
ATOM 1427 O O . LYS B 1 77 ? 22.937 10.026 6.063 1.00 9.15 147 LYS B O 1
ATOM 1433 N N . ARG B 1 78 ? 23.678 12.057 5.474 1.00 10.20 148 ARG B N 1
ATOM 1434 C CA . ARG B 1 78 ? 23.808 11.697 4.056 1.00 10.34 148 ARG B CA 1
ATOM 1435 C C . ARG B 1 78 ? 25.081 10.894 3.754 1.00 10.47 148 ARG B C 1
ATOM 1436 O O . ARG B 1 78 ? 26.192 11.345 4.074 1.00 13.10 148 ARG B O 1
ATOM 1444 N N . LEU B 1 79 ? 24.922 9.707 3.150 1.00 9.72 149 LEU B N 1
ATOM 1445 C CA . LEU B 1 79 ? 26.047 9.018 2.530 1.00 9.79 149 LEU B CA 1
ATOM 1446 C C . LEU B 1 79 ? 26.479 9.809 1.288 1.00 9.32 149 LEU B C 1
ATOM 1447 O O . LEU B 1 79 ? 27.665 10.052 1.046 1.00 9.83 149 LEU B O 1
ATOM 1452 N N . ASP B 1 80 ? 25.492 10.175 0.487 1.00 9.49 150 ASP B N 1
ATOM 1453 C CA . ASP B 1 80 ? 25.714 11.032 -0.669 1.00 9.20 150 ASP B CA 1
ATOM 1454 C C . ASP B 1 80 ? 24.475 11.900 -0.795 1.00 8.27 150 ASP B C 1
ATOM 1455 O O . ASP B 1 80 ? 23.530 11.796 -0.004 1.00 9.36 150 ASP B O 1
ATOM 1460 N N . LEU B 1 81 ? 24.492 12.808 -1.762 1.00 8.90 151 LEU B N 1
ATOM 1461 C CA . LEU B 1 81 ? 23.440 13.818 -1.790 1.00 10.30 151 LEU B CA 1
ATOM 1462 C C . LEU B 1 81 ? 22.033 13.283 -2.000 1.00 10.30 151 LEU B C 1
ATOM 1463 O O . LEU B 1 81 ? 21.060 13.951 -1.640 1.00 12.18 151 LEU B O 1
ATOM 1468 N N . LYS B 1 82 ? 21.927 12.076 -2.553 1.00 9.13 152 LYS B N 1
ATOM 1469 C CA . LYS B 1 82 ? 20.625 11.479 -2.796 1.00 10.06 152 LYS B CA 1
ATOM 1470 C C . LYS B 1 82 ? 20.242 10.364 -1.818 1.00 9.61 152 LYS B C 1
ATOM 1471 O O . LYS B 1 82 ? 19.163 9.783 -1.955 1.00 10.55 152 LYS B O 1
ATOM 1477 N N . HIS B 1 83 ? 21.105 10.077 -0.841 1.00 7.07 153 HIS B N 1
ATOM 1478 C CA . HIS B 1 83 ? 20.889 8.967 0.080 1.00 7.49 153 HIS B CA 1
ATOM 1479 C C . HIS B 1 83 ? 21.186 9.335 1.511 1.00 7.46 153 HIS B C 1
ATOM 1480 O O . HIS B 1 83 ? 22.359 9.342 1.924 1.00 9.48 153 HIS B O 1
ATOM 1487 N N . ARG B 1 84 ? 20.132 9.601 2.280 1.00 7.40 154 ARG B N 1
ATOM 1488 C CA . ARG B 1 84 ? 20.236 9.743 3.721 1.00 7.43 154 ARG B CA 1
ATOM 1489 C C . ARG B 1 84 ? 20.071 8.360 4.384 1.00 7.29 154 ARG B C 1
ATOM 1490 O O . ARG B 1 84 ? 19.144 7.607 4.063 1.00 8.73 154 ARG B O 1
ATOM 1498 N N . LEU B 1 85 ? 20.964 8.049 5.318 1.00 6.36 155 LEU B N 1
ATOM 1499 C CA . LEU B 1 85 ? 20.948 6.739 5.980 1.00 6.21 155 LEU B CA 1
ATOM 1500 C C . LEU B 1 85 ? 20.146 6.750 7.258 1.00 5.71 155 LEU B C 1
ATOM 1501 O O . LEU B 1 85 ? 20.100 7.743 7.981 1.00 6.17 155 LEU B O 1
ATOM 1506 N N A PHE B 1 86 ? 19.524 5.611 7.538 0.64 5.86 156 PHE B N 1
ATOM 1507 N N B PHE B 1 86 ? 19.511 5.620 7.536 0.36 5.86 156 PHE B N 1
ATOM 1508 C CA A PHE B 1 86 ? 18.742 5.421 8.753 0.64 6.10 156 PHE B CA 1
ATOM 1509 C CA B PHE B 1 86 ? 18.741 5.433 8.755 0.36 6.10 156 PHE B CA 1
ATOM 1510 C C A PHE B 1 86 ? 19.157 4.078 9.315 0.64 5.79 156 PHE B C 1
ATOM 1511 C C B PHE B 1 86 ? 19.191 4.089 9.304 0.36 5.79 156 PHE B C 1
ATOM 1512 O O A PHE B 1 86 ? 19.099 3.076 8.619 0.64 6.76 156 PHE B O 1
ATOM 1513 O O B PHE B 1 86 ? 19.170 3.093 8.592 0.36 6.76 156 PHE B O 1
ATOM 1528 N N . LEU B 1 87 ? 19.619 4.065 10.561 1.00 7.29 157 LEU B N 1
ATOM 1529 C CA . LEU B 1 87 ? 20.220 2.874 11.145 1.00 9.03 157 LEU B CA 1
ATOM 1530 C C . LEU B 1 87 ? 19.425 2.395 12.335 1.00 10.58 157 LEU B C 1
ATOM 1531 O O . LEU B 1 87 ? 18.819 3.205 13.043 1.00 15.48 157 LEU B O 1
ATOM 1536 N N . TYR B 1 88 ? 19.399 1.082 12.546 1.00 7.43 158 TYR B N 1
ATOM 1537 C CA . TYR B 1 88 ? 18.842 0.527 13.769 1.00 7.94 158 TYR B CA 1
ATOM 1538 C C . TYR B 1 88 ? 19.600 -0.745 14.100 1.00 8.00 158 TYR B C 1
ATOM 1539 O O . TYR B 1 88 ? 20.387 -1.250 13.311 1.00 7.84 158 TYR B O 1
ATOM 1548 N N A THR B 1 89 ? 19.386 -1.208 15.320 0.73 11.13 159 THR B N 1
ATOM 1549 N N B THR B 1 89 ? 19.358 -1.242 15.303 0.27 11.13 159 THR B N 1
ATOM 1550 C CA A THR B 1 89 ? 20.037 -2.379 15.870 0.73 13.51 159 THR B CA 1
ATOM 1551 C CA B THR B 1 89 ? 20.055 -2.398 15.835 0.27 13.51 159 THR B CA 1
ATOM 1552 C C A THR B 1 89 ? 19.259 -3.680 15.567 0.73 12.13 159 THR B C 1
ATOM 1553 C C B THR B 1 89 ? 19.266 -3.688 15.595 0.27 12.13 159 THR B C 1
ATOM 1554 O O A THR B 1 89 ? 18.017 -3.694 15.580 0.73 10.90 159 THR B O 1
ATOM 1555 O O B THR B 1 89 ? 18.033 -3.695 15.660 0.27 10.90 159 THR B O 1
ATOM 1562 N N . MET B 1 90 ? 19.967 -4.786 15.324 1.00 11.76 160 MET B N 1
ATOM 1563 C CA . MET B 1 90 ? 19.293 -6.095 15.210 1.00 11.78 160 MET B CA 1
ATOM 1564 C C . MET B 1 90 ? 18.593 -6.508 16.504 1.00 10.98 160 MET B C 1
ATOM 1565 O O . MET B 1 90 ? 17.660 -7.303 16.474 1.00 11.77 160 MET B O 1
ATOM 1570 N N . LYS B 1 91 ? 19.000 -5.934 17.627 1.00 10.97 161 LYS B N 1
ATOM 1571 C CA . LYS B 1 91 ? 18.300 -6.187 18.877 1.00 12.49 161 LYS B CA 1
ATOM 1572 C C . LYS B 1 91 ? 16.801 -5.831 18.778 1.00 10.55 161 LYS B C 1
ATOM 1573 O O . LYS B 1 91 ? 15.960 -6.508 19.356 1.00 11.03 161 LYS B O 1
ATOM 1579 N N . ASP B 1 92 ? 16.441 -4.785 18.040 1.00 9.40 162 ASP B N 1
ATOM 1580 C CA . ASP B 1 92 ? 15.020 -4.433 17.913 1.00 9.55 162 ASP B CA 1
ATOM 1581 C C . ASP B 1 92 ? 14.238 -5.467 17.097 1.00 9.74 162 ASP B C 1
ATOM 1582 O O . ASP B 1 92 ? 13.048 -5.693 17.343 1.00 9.77 162 ASP B O 1
ATOM 1587 N N . VAL B 1 93 ? 14.910 -6.090 16.134 1.00 9.43 163 VAL B N 1
ATOM 1588 C CA . VAL B 1 93 ? 14.323 -7.153 15.321 1.00 9.37 163 VAL B CA 1
ATOM 1589 C C . VAL B 1 93 ? 14.182 -8.404 16.171 1.00 10.82 163 VAL B C 1
ATOM 1590 O O . VAL B 1 93 ? 13.130 -9.052 16.170 1.00 11.77 163 VAL B O 1
ATOM 1594 N N . GLU B 1 94 ? 15.234 -8.733 16.911 1.00 11.84 164 GLU B N 1
ATOM 1595 C CA . GLU B 1 94 ? 15.175 -9.879 17.805 1.00 15.00 164 GLU B CA 1
ATOM 1596 C C . GLU B 1 94 ? 13.975 -9.780 18.740 1.00 14.56 164 GLU B C 1
ATOM 1597 O O . GLU B 1 94 ? 13.227 -10.753 18.922 1.00 15.77 164 GLU B O 1
ATOM 1603 N N . ARG B 1 95 ? 13.751 -8.598 19.303 1.00 14.23 165 ARG B N 1
ATOM 1604 C CA . ARG B 1 95 ? 12.615 -8.390 20.194 1.00 15.35 165 ARG B CA 1
ATOM 1605 C C . ARG B 1 95 ? 11.278 -8.562 19.482 1.00 13.66 165 ARG B C 1
ATOM 1606 O O . ARG B 1 95 ? 10.369 -9.205 20.006 1.00 16.06 165 ARG B O 1
ATOM 1614 N N . TYR B 1 96 ? 11.152 -7.986 18.291 1.00 12.01 166 TYR B N 1
ATOM 1615 C CA . TYR B 1 96 ? 9.897 -8.026 17.553 1.00 12.80 166 TYR B CA 1
ATOM 1616 C C . TYR B 1 96 ? 9.501 -9.447 17.205 1.00 14.68 166 TYR B C 1
ATOM 1617 O O . TYR B 1 96 ? 8.326 -9.799 17.313 1.00 14.80 166 TYR B O 1
ATOM 1626 N N . ASN B 1 97 ? 10.479 -10.273 16.829 1.00 14.90 167 ASN B N 1
ATOM 1627 C CA . ASN B 1 97 ? 10.211 -11.660 16.443 1.00 16.65 167 ASN B CA 1
ATOM 1628 C C . ASN B 1 97 ? 10.484 -12.702 17.519 1.00 18.62 167 ASN B C 1
ATOM 1629 O O . ASN B 1 97 ? 10.477 -13.902 17.228 1.00 20.31 167 ASN B O 1
ATOM 1634 N N . SER B 1 98 ? 10.647 -12.259 18.762 1.00 20.53 168 SER B N 1
ATOM 1635 C CA . SER B 1 98 ? 11.067 -13.145 19.856 1.00 25.09 168 SER B CA 1
ATOM 1636 C C . SER B 1 98 ? 10.059 -14.226 20.208 1.00 26.43 168 SER B C 1
ATOM 1637 O O . SER B 1 98 ? 10.443 -15.286 20.691 1.00 26.48 168 SER B O 1
ATOM 1640 N N . ASP B 1 99 ? 8.778 -13.949 19.990 1.00 30.00 169 ASP B N 1
ATOM 1641 C CA . ASP B 1 99 ? 7.728 -14.915 20.307 1.00 30.00 169 ASP B CA 1
ATOM 1642 C C . ASP B 1 99 ? 7.565 -15.938 19.190 1.00 30.00 169 ASP B C 1
ATOM 1643 O O . ASP B 1 99 ? 8.029 -15.730 18.065 1.00 30.00 169 ASP B O 1
#

Organism: Saccharomyces cerevisiae (strain ATCC 204508 / S288c) (NCBI:txid559292)

Solvent-accessible surface area: 10623 Å² total; per-residue (Å²): 54,122,73,35,20,48,26,9,0,2,0,3,10,4,16,88,34,59,36,95,110,18,71,109,19,70,134,47,0,39,69,66,1,61,170,22,5,135,23,64,89,14,88,15,19,65,51,163,95,82,27,80,2,56,7,8,0,0,1,12,0,29,40,93,85,21,0,123,79,1,34,169,51,31,68,23,118,146,49,67,162,188,48,95,6,33,2,17,45,2,82,33,4,40,91,58,51,77,146,112,145,74,36,17,47,30,42,0,0,0,1,4,6,12,82,39,71,54,87,111,20,68,97,10,72,140,48,0,41,69,35,0,62,164,22,10,139,25,77,71,4,86,24,21,66,53,172,100,89,29,84,5,70,2,8,0,7,0,44,1,31,39,72,86,24,3,122,117,0,43,179,39,24,67,22,112,141,37,60,146,175,46,104,0,24,5,5,24,5,58,7,0,66,151,41,33,81,178